Protein AF-A0A653V156-F1 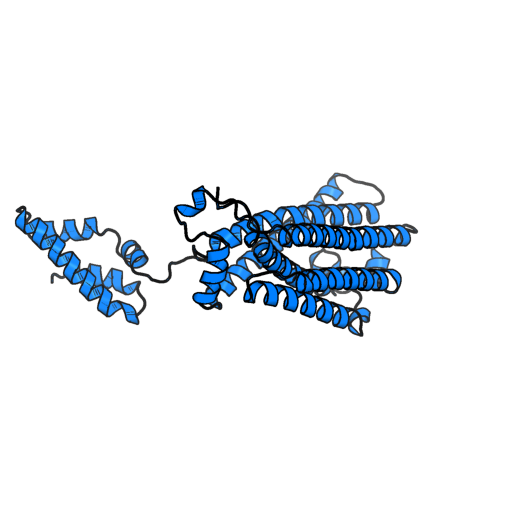(afdb_monomer)

pLDDT: mean 74.57, std 14.22, range [33.44, 96.31]

Sequence (330 aa):
MTALTRRYIDQVVAHLPEGQRGDISRELAALISDMQEERLATGAGEAAAERDALEELGDPARLAARYRSAPNYLIGPELYPVYVRSLQWLVPVVLVVSLIVNIVVYSTTEPEGHVGAMIGQIVGPLISAMFWLLGSVTLFFWVFERVAQPRDRAAVARDGVRNWSVDDLEIEVVHAREARSEAIGGLVMLVLLALVPLIPTSFFYVGHLNDGGPFVNQDLWTFWLPAYYVLLAVEAMLGIWTIVQGRTTRPRLAARAALDVVAGVFFTVLVLTQQVIDPAIDSGIIQTSRATDWVDVLYLVVIWGVVLWDLYVCVKIWRTLGVPERLVTA

Mean predicted aligned error: 16.92 Å

Secondary structure (DSSP, 8-state):
--HHHHHHHHHHHHTS-HHHHHHHHHHHHHHHHHHHHHHHHTT--HHHHHHHHHHHH--HHHHHHHH-SS-S-SS-TTTHHHHHHHHHHHHHHHHHHHHHHHHHHHHHH-SS--HHHHHHHHHHHHHHHHHHHHHHHHHHHHHHHHHS-HHHHHHHHHHHS----GGGGT----HHHHHHHHHHHHHHHHHHHHHGGG-BGGGGT-GGGTTT-BSB-GGGGGTHHHHHHHHHHHHHHHHHHHHHH----HHHHHHHHHHHHHHHHHHHHHHHHS--B-HHHHHHH-TTSS-HHHHHHHHHHHHHHHHHHHHHHHHHHHHHTT-----S--

Radius of gyration: 29.17 Å; Cα contacts (8 Å, |Δi|>4): 223; chains: 1; bounding box: 59×59×90 Å

Solvent-accessible surface area (backbone atoms only — not comparable to full-atom values): 18651 Å² total; per-residue (Å²): 138,57,74,65,63,50,52,48,47,52,52,22,38,70,71,44,62,77,90,51,31,68,59,52,49,53,51,51,53,50,53,53,48,53,48,25,52,59,33,44,76,74,68,45,53,73,75,53,19,52,48,54,43,50,58,73,62,44,58,40,70,63,46,29,52,72,72,41,93,71,62,100,54,75,53,47,85,56,47,41,59,44,51,54,52,50,48,68,57,47,52,60,52,52,52,52,51,48,49,52,51,38,51,53,51,48,69,63,62,45,93,73,84,47,70,73,58,52,50,56,63,37,49,54,57,46,51,52,52,51,50,50,51,54,50,51,54,51,50,49,49,33,50,45,68,68,69,50,52,72,68,55,48,50,50,57,12,49,76,49,46,75,87,84,54,82,71,65,79,78,54,91,79,66,72,67,60,54,60,44,56,49,28,52,52,45,45,54,49,49,54,55,56,69,45,56,65,67,43,41,26,53,81,72,78,48,13,86,48,52,84,38,40,40,50,39,27,74,77,38,63,80,50,58,48,56,50,48,54,52,49,49,50,53,52,40,49,54,30,50,51,40,53,76,66,65,58,88,47,72,72,55,48,52,50,50,48,52,46,42,51,51,49,37,51,52,53,48,51,46,61,78,72,42,71,59,56,24,67,48,49,51,64,72,53,50,78,83,58,97,55,68,71,59,53,54,51,49,49,50,52,51,45,50,49,52,37,53,48,53,43,49,52,44,51,56,56,54,59,61,77,65,67,72,97,78,86,89,82,129

Structure (mmCIF, N/CA/C/O backbone):
data_AF-A0A653V156-F1
#
_entry.id   AF-A0A653V156-F1
#
loop_
_atom_site.group_PDB
_atom_site.id
_atom_site.type_symbol
_atom_site.label_atom_id
_atom_site.label_alt_id
_atom_site.label_comp_id
_atom_site.label_asym_id
_atom_site.label_entity_id
_atom_site.label_seq_id
_atom_site.pdbx_PDB_ins_code
_atom_site.Cartn_x
_atom_site.Cartn_y
_atom_site.Cartn_z
_atom_site.occupancy
_atom_site.B_iso_or_equiv
_atom_site.auth_seq_id
_atom_site.auth_comp_id
_atom_site.auth_asym_id
_atom_site.auth_atom_id
_atom_site.pdbx_PDB_model_num
ATOM 1 N N . MET A 1 1 ? -21.511 13.803 48.274 1.00 65.81 1 MET A N 1
ATOM 2 C CA . MET A 1 1 ? -20.355 13.924 47.357 1.00 65.81 1 MET A CA 1
ATOM 3 C C . MET A 1 1 ? -19.357 14.922 47.924 1.00 65.81 1 MET A C 1
ATOM 5 O O . MET A 1 1 ? -19.698 16.082 48.126 1.00 65.81 1 MET A O 1
ATOM 9 N N . THR A 1 2 ? -18.156 14.450 48.221 1.00 82.19 2 THR A N 1
ATOM 10 C CA . THR A 1 2 ? -17.016 15.197 48.777 1.00 82.19 2 THR A CA 1
ATOM 11 C C . THR A 1 2 ? -16.257 15.979 47.692 1.00 82.19 2 THR A C 1
ATOM 13 O O . THR A 1 2 ? -16.425 15.759 46.488 1.00 82.19 2 THR A O 1
ATOM 16 N N . ALA A 1 3 ? -15.396 16.917 48.105 1.00 82.38 3 ALA A N 1
ATOM 17 C CA . ALA A 1 3 ? -14.616 17.745 47.179 1.00 82.38 3 ALA A CA 1
ATOM 18 C C . ALA A 1 3 ? -13.534 16.958 46.410 1.00 82.38 3 ALA A C 1
ATOM 20 O O . ALA A 1 3 ? -13.210 17.318 45.277 1.00 82.38 3 ALA A O 1
ATOM 21 N N . LEU A 1 4 ? -12.976 15.903 47.013 1.00 83.62 4 LEU A N 1
ATOM 22 C CA . LEU A 1 4 ? -11.892 15.102 46.440 1.00 83.62 4 LEU A CA 1
ATOM 23 C C . LEU A 1 4 ? -12.429 14.159 45.348 1.00 83.62 4 LEU A C 1
ATOM 25 O O . LEU A 1 4 ? -11.951 14.220 44.217 1.00 83.62 4 LEU A O 1
ATOM 29 N N . THR A 1 5 ? -13.510 13.426 45.633 1.00 86.88 5 THR A N 1
ATOM 30 C CA . THR A 1 5 ? -14.281 12.659 44.636 1.00 86.88 5 THR A CA 1
ATOM 31 C C . THR A 1 5 ? -14.713 13.527 43.450 1.00 86.88 5 THR A C 1
ATOM 33 O O . THR A 1 5 ? -14.518 13.145 42.298 1.00 86.88 5 THR A O 1
ATOM 36 N N . ARG A 1 6 ? -15.234 14.739 43.699 1.00 88.69 6 ARG A N 1
ATOM 37 C CA . ARG A 1 6 ? -15.624 15.659 42.616 1.00 88.69 6 ARG A CA 1
ATOM 38 C C . ARG A 1 6 ? -14.443 16.023 41.714 1.00 88.69 6 ARG A C 1
ATOM 40 O O . ARG A 1 6 ? -14.563 15.930 40.499 1.00 88.69 6 ARG A O 1
ATOM 47 N N . ARG A 1 7 ? -13.296 16.387 42.298 1.00 86.38 7 ARG A N 1
ATOM 48 C CA . ARG A 1 7 ? -12.076 16.701 41.533 1.00 86.38 7 ARG A CA 1
ATOM 49 C C . ARG A 1 7 ? -11.563 15.506 40.737 1.00 86.38 7 ARG A C 1
ATOM 51 O O . ARG A 1 7 ? -11.102 15.698 39.617 1.00 86.38 7 ARG A O 1
ATOM 58 N N . TYR A 1 8 ? -11.636 14.303 41.302 1.00 87.69 8 TYR A N 1
ATOM 59 C CA . TYR A 1 8 ? -11.244 13.081 40.606 1.00 87.69 8 TYR A CA 1
ATOM 60 C C . TYR A 1 8 ? -12.120 12.849 39.370 1.00 87.69 8 TYR A C 1
ATOM 62 O O . TYR A 1 8 ? -11.599 12.701 38.266 1.00 87.69 8 TYR A O 1
ATOM 70 N N . ILE A 1 9 ? -13.447 12.918 39.529 1.00 89.94 9 ILE A N 1
ATOM 71 C CA . ILE A 1 9 ? -14.399 12.777 38.419 1.00 89.94 9 ILE A CA 1
ATOM 72 C C . ILE A 1 9 ? -14.163 13.865 37.365 1.00 89.94 9 ILE A C 1
ATOM 74 O O . ILE A 1 9 ? -14.068 13.547 36.182 1.00 89.94 9 ILE A O 1
ATOM 78 N N . ASP A 1 10 ? -13.990 15.125 37.774 1.00 88.12 10 ASP A N 1
ATOM 79 C CA . ASP A 1 10 ? -13.709 16.232 36.852 1.00 88.12 10 ASP A CA 1
ATOM 80 C C . ASP A 1 10 ? -12.421 15.981 36.043 1.00 88.12 10 ASP A C 1
ATOM 82 O O . ASP A 1 10 ? -12.388 16.231 34.836 1.00 88.12 10 ASP A O 1
ATOM 86 N N . GLN A 1 11 ? -11.373 15.428 36.668 1.00 88.75 11 GLN A N 1
ATOM 87 C CA . GLN A 1 11 ? -10.138 15.056 35.971 1.00 88.75 11 GLN A CA 1
ATOM 88 C C . GLN A 1 11 ? -10.336 13.902 34.986 1.00 88.75 11 GLN A C 1
ATOM 90 O O . GLN A 1 11 ? -9.807 13.970 33.877 1.00 88.75 11 GLN A O 1
ATOM 95 N N . VAL A 1 12 ? -11.099 12.863 35.333 1.00 83.94 12 VAL A N 1
ATOM 96 C CA . VAL A 1 12 ? -11.403 11.760 34.401 1.00 83.94 12 VAL A CA 1
ATOM 97 C C . VAL A 1 12 ? -12.186 12.294 33.198 1.00 83.94 12 VAL A C 1
ATOM 99 O O . VAL A 1 12 ? -11.835 12.051 32.043 1.00 83.94 12 VAL A O 1
ATOM 102 N N . VAL A 1 13 ? -13.215 13.094 33.466 1.00 89.69 13 VAL A N 1
ATOM 103 C CA . VAL A 1 13 ? -14.167 13.594 32.472 1.00 89.69 13 VAL A CA 1
ATOM 104 C C . VAL A 1 13 ? -13.554 14.655 31.550 1.00 89.69 13 VAL A C 1
ATOM 106 O O . VAL A 1 13 ? -13.915 14.724 30.372 1.00 89.69 13 VAL A O 1
ATOM 109 N N . ALA A 1 14 ? -12.559 15.414 32.021 1.00 84.88 14 ALA A N 1
ATOM 110 C CA . ALA A 1 14 ? -11.783 16.341 31.194 1.00 84.88 14 ALA A CA 1
ATOM 111 C C . ALA A 1 14 ? -11.085 15.653 30.004 1.00 84.88 14 ALA A C 1
ATOM 113 O O . ALA A 1 14 ? -10.881 16.275 28.962 1.00 84.88 14 ALA A O 1
ATOM 114 N N . HIS A 1 15 ? -10.766 14.361 30.126 1.00 76.88 15 HIS A N 1
ATOM 115 C CA . HIS A 1 15 ? -10.119 13.575 29.074 1.00 76.88 15 HIS A CA 1
ATOM 116 C C . HIS A 1 15 ? -11.114 12.893 28.113 1.00 76.88 15 HIS A C 1
ATOM 118 O O . HIS A 1 15 ? -10.686 12.215 27.172 1.00 76.88 15 HIS A O 1
ATOM 124 N N . LEU A 1 16 ? -12.425 13.059 28.326 1.00 80.69 16 LEU A N 1
ATOM 125 C CA . LEU A 1 16 ? -13.486 12.420 27.544 1.00 80.69 16 LEU A CA 1
ATOM 126 C C . LEU A 1 16 ? -14.141 13.389 26.536 1.00 80.69 16 LEU A C 1
ATOM 128 O O . LEU A 1 16 ? -14.184 14.602 26.789 1.00 80.69 16 LEU A O 1
ATOM 132 N N . PRO A 1 17 ? -14.687 12.880 25.410 1.00 76.75 17 PRO A N 1
ATOM 133 C CA . PRO A 1 17 ? -15.508 13.665 24.485 1.00 76.75 17 PRO A CA 1
ATOM 134 C C . PRO A 1 17 ? -16.764 14.216 25.171 1.00 76.75 17 PRO A C 1
ATOM 136 O O . PRO A 1 17 ? -17.389 13.504 25.956 1.00 76.75 17 PRO A O 1
ATOM 139 N N . GLU A 1 18 ? -17.172 15.447 24.840 1.00 80.88 18 GLU A N 1
ATOM 140 C CA . GLU A 1 18 ? -18.271 16.167 25.518 1.00 80.88 18 GLU A CA 1
ATOM 141 C C . GLU A 1 18 ? -19.568 15.359 25.640 1.00 80.88 18 GLU A C 1
ATOM 143 O O . GLU A 1 18 ? -20.180 15.354 26.706 1.00 80.88 18 GLU A O 1
ATOM 148 N N . GLY A 1 19 ? -19.934 14.611 24.596 1.00 78.31 19 GLY A N 1
ATOM 149 C CA . GLY A 1 19 ? -21.166 13.820 24.568 1.00 78.31 19 GLY A CA 1
ATOM 150 C C . GLY A 1 19 ? -21.233 12.677 25.588 1.00 78.31 19 GLY A C 1
ATOM 151 O O . GLY A 1 19 ? -22.329 12.267 25.939 1.00 78.31 19 GLY A O 1
ATOM 152 N N . GLN A 1 20 ? -20.097 12.177 26.091 1.00 80.31 20 GLN A N 1
ATOM 153 C CA . GLN A 1 20 ? -20.055 11.045 27.037 1.00 80.31 20 GLN A CA 1
ATOM 154 C C . GLN A 1 20 ? -19.775 11.483 28.483 1.00 80.31 20 GLN A C 1
ATOM 156 O O . GLN A 1 20 ? -19.916 10.696 29.418 1.00 80.31 20 GLN A O 1
ATOM 161 N N . ARG A 1 21 ? -19.397 12.753 28.687 1.00 87.25 21 ARG A N 1
ATOM 162 C CA . ARG A 1 21 ? -19.012 13.305 29.997 1.00 87.25 21 ARG A CA 1
ATOM 163 C C . ARG A 1 21 ? -20.114 13.157 31.045 1.00 87.25 21 ARG A C 1
ATOM 165 O O . ARG A 1 21 ? -19.846 12.773 32.180 1.00 87.25 21 ARG A O 1
ATOM 172 N N . GLY A 1 22 ? -21.350 13.467 30.654 1.00 89.06 22 GLY A N 1
ATOM 173 C CA . GLY A 1 22 ? -22.509 13.448 31.545 1.00 89.06 22 GLY A CA 1
ATOM 174 C C . GLY A 1 22 ? -22.840 12.054 32.070 1.00 89.06 22 GLY A C 1
ATOM 175 O O . GLY A 1 22 ? -23.080 11.903 33.264 1.00 89.06 22 GLY A O 1
ATOM 176 N N . ASP A 1 23 ? -22.820 11.044 31.209 1.00 89.25 23 ASP A N 1
ATOM 177 C CA . ASP A 1 23 ? -23.184 9.677 31.590 1.00 89.25 23 ASP A CA 1
ATOM 178 C C . ASP A 1 23 ? -22.081 9.033 32.434 1.00 89.25 23 ASP A C 1
ATOM 180 O O . ASP A 1 23 ? -22.352 8.562 33.538 1.00 89.25 23 ASP A O 1
ATOM 184 N N . ILE A 1 24 ? -20.825 9.151 31.992 1.00 89.62 24 ILE A N 1
ATOM 185 C CA . ILE A 1 24 ? -19.669 8.578 32.693 1.00 89.62 24 ILE A CA 1
ATOM 186 C C . ILE A 1 24 ? -19.440 9.256 34.051 1.00 89.62 24 ILE A C 1
ATOM 188 O O . ILE A 1 24 ? -19.068 8.592 35.013 1.00 89.62 24 ILE A O 1
ATOM 192 N N . SER A 1 25 ? -19.705 10.563 34.181 1.00 92.12 25 SER A N 1
ATOM 193 C CA . SER A 1 25 ? -19.628 11.233 35.491 1.00 92.12 25 SER A CA 1
ATOM 194 C C . SER A 1 25 ? -20.616 10.663 36.513 1.00 92.12 25 SER A C 1
ATOM 196 O O . SER A 1 25 ? -20.254 10.517 37.680 1.00 92.12 25 SER A O 1
ATOM 198 N N . ARG A 1 26 ? -21.844 10.318 36.095 1.00 93.12 26 ARG A N 1
ATOM 1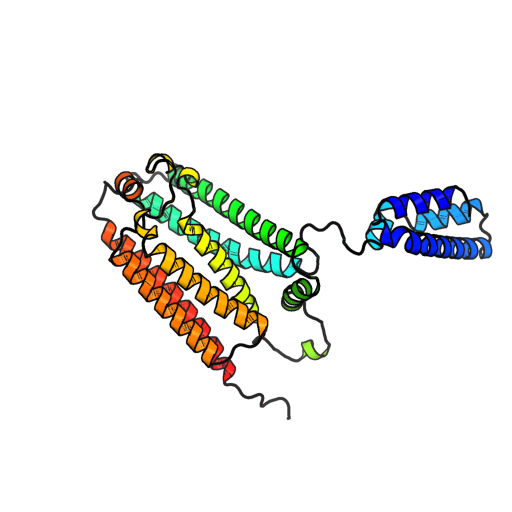99 C CA . ARG A 1 26 ? -22.852 9.720 36.985 1.00 93.12 26 ARG A CA 1
ATOM 200 C C . ARG A 1 26 ? -22.501 8.281 37.336 1.00 93.12 26 ARG A C 1
ATOM 202 O O . ARG A 1 26 ? -22.638 7.904 38.494 1.00 93.12 26 ARG A O 1
ATOM 209 N N . GLU A 1 27 ? -22.020 7.515 36.361 1.00 93.56 27 GLU A N 1
ATOM 210 C CA . GLU A 1 27 ? -21.549 6.144 36.569 1.00 93.56 27 GLU A CA 1
ATOM 211 C C . GLU A 1 27 ? -20.378 6.096 37.560 1.00 93.56 27 GLU A C 1
ATOM 213 O O . GLU A 1 27 ? -20.441 5.368 38.547 1.00 93.56 27 GLU A O 1
ATOM 218 N N . LEU A 1 28 ? -19.359 6.946 37.373 1.00 94.00 28 LEU A N 1
ATOM 219 C CA . LEU A 1 28 ? -18.227 7.054 38.300 1.00 94.00 28 LEU A CA 1
ATOM 220 C C . LEU A 1 28 ? -18.658 7.503 39.695 1.00 94.00 28 LEU A C 1
ATOM 222 O O . LEU A 1 28 ? -18.127 7.001 40.680 1.00 94.00 28 LEU A O 1
ATOM 226 N N . ALA A 1 29 ? -19.608 8.436 39.799 1.00 93.44 29 ALA A N 1
ATOM 227 C CA . ALA A 1 29 ? -20.117 8.874 41.094 1.00 93.44 29 ALA A CA 1
ATOM 228 C C . ALA A 1 29 ? -20.823 7.737 41.850 1.00 93.44 29 ALA A C 1
ATOM 230 O O . ALA A 1 29 ? -20.614 7.608 43.054 1.00 93.44 29 ALA A O 1
ATOM 231 N N . ALA A 1 30 ? -21.618 6.916 41.155 1.00 94.31 30 ALA A N 1
ATOM 232 C CA . ALA A 1 30 ? -22.274 5.750 41.744 1.00 94.31 30 ALA A CA 1
ATOM 233 C C . ALA A 1 30 ? -21.247 4.692 42.166 1.00 94.31 30 ALA A C 1
ATOM 235 O O . ALA A 1 30 ? -21.221 4.299 43.326 1.00 94.31 30 ALA A O 1
ATOM 236 N N . LEU A 1 31 ? -20.322 4.335 41.271 1.00 94.31 31 LEU A N 1
ATOM 237 C CA . LEU A 1 31 ? -19.278 3.349 41.545 1.00 94.31 31 LEU A CA 1
ATOM 238 C C . LEU A 1 31 ? -18.402 3.745 42.746 1.00 94.31 31 LEU A C 1
ATOM 240 O O . LEU A 1 31 ? -18.132 2.925 43.616 1.00 94.31 31 LEU A O 1
ATOM 244 N N . ILE A 1 32 ? -17.982 5.012 42.826 1.00 93.69 32 ILE A N 1
ATOM 245 C CA . ILE A 1 32 ? -17.193 5.509 43.963 1.00 93.69 32 ILE A CA 1
ATOM 246 C C . ILE A 1 32 ? -18.019 5.481 45.258 1.00 93.69 32 ILE A C 1
ATOM 248 O O . ILE A 1 32 ? -17.462 5.187 46.314 1.00 93.69 32 ILE A O 1
ATOM 252 N N . SER A 1 33 ? -19.325 5.767 45.193 1.00 93.06 33 SER A N 1
ATOM 253 C CA . SER A 1 33 ? -20.221 5.675 46.354 1.00 93.06 33 SER A CA 1
ATOM 254 C C . SER A 1 33 ? -20.304 4.241 46.874 1.00 93.06 33 SER A C 1
ATOM 256 O O . SER A 1 33 ? -20.089 4.017 48.062 1.00 93.06 33 SER A O 1
ATOM 258 N N . ASP A 1 34 ? -20.514 3.273 45.981 1.00 94.62 34 ASP A N 1
ATOM 259 C CA . ASP A 1 34 ? -20.611 1.853 46.335 1.00 94.62 34 ASP A CA 1
ATOM 260 C C . ASP A 1 34 ? -19.298 1.351 46.966 1.00 94.62 34 ASP A C 1
ATOM 262 O O . AS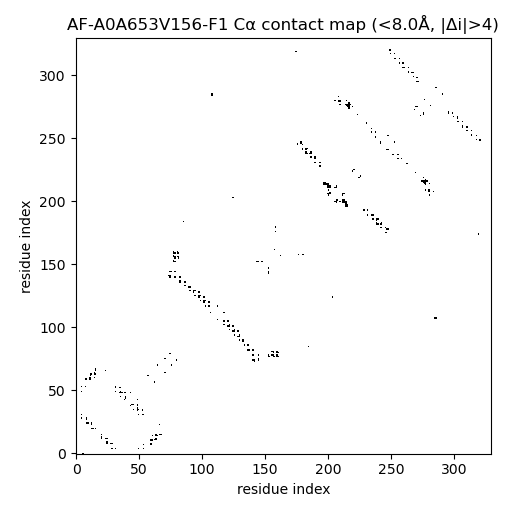P A 1 34 ? -19.298 0.718 48.023 1.00 94.62 34 ASP A O 1
ATOM 266 N N . MET A 1 35 ? -18.155 1.723 46.377 1.00 93.19 35 MET A N 1
ATOM 267 C CA . MET A 1 35 ? -16.821 1.402 46.900 1.00 93.19 35 MET A CA 1
ATOM 268 C C . MET A 1 35 ? -16.550 2.011 48.285 1.00 93.19 35 MET A C 1
ATOM 270 O O . MET A 1 35 ? -15.808 1.429 49.085 1.00 93.19 35 MET A O 1
ATOM 274 N N . GLN A 1 36 ? -17.096 3.197 48.568 1.00 91.94 36 GLN A N 1
ATOM 275 C CA . GLN A 1 36 ? -16.989 3.839 49.880 1.00 91.94 36 GLN A CA 1
ATOM 276 C C . GLN A 1 36 ? -17.884 3.142 50.908 1.00 91.94 36 GLN A C 1
ATOM 278 O O . GLN A 1 36 ? -17.420 2.863 52.013 1.00 91.94 36 GLN A O 1
ATOM 283 N N . GLU A 1 37 ? -19.131 2.823 50.554 1.00 91.62 37 GLU A N 1
ATOM 284 C CA . GLU A 1 37 ? -20.079 2.133 51.437 1.00 91.62 37 GLU A CA 1
ATOM 285 C C . GLU A 1 37 ? -19.565 0.756 51.876 1.00 91.62 37 GLU A C 1
ATOM 287 O O . GLU A 1 37 ? -19.636 0.421 53.060 1.00 91.62 37 GLU A O 1
ATOM 292 N N . GLU A 1 38 ? -18.955 -0.006 50.966 1.00 91.69 38 GLU A N 1
ATOM 293 C CA . GLU A 1 38 ? -18.342 -1.305 51.276 1.00 91.69 38 GLU A CA 1
ATOM 294 C C . GLU A 1 38 ? -17.219 -1.190 52.328 1.00 91.69 38 GLU A C 1
ATOM 296 O O . GLU A 1 38 ? -17.111 -1.995 53.262 1.00 91.69 38 GLU A O 1
ATOM 301 N N . ARG A 1 39 ? -16.398 -0.141 52.226 1.00 88.25 39 ARG A N 1
ATOM 302 C CA . ARG A 1 39 ? -15.296 0.128 53.164 1.00 88.25 39 ARG A CA 1
ATOM 303 C C . ARG A 1 39 ? -15.785 0.653 54.510 1.00 88.25 39 ARG A C 1
ATOM 305 O O . ARG A 1 39 ? -15.243 0.304 55.558 1.00 88.25 39 ARG A O 1
ATOM 312 N N . LEU A 1 40 ? -16.834 1.469 54.499 1.00 90.06 40 LEU A N 1
ATOM 313 C CA . LEU A 1 40 ? -17.498 1.920 55.721 1.00 90.06 40 LEU A CA 1
ATOM 314 C C . LEU A 1 40 ? -18.113 0.734 56.477 1.00 90.06 40 LEU A C 1
ATOM 316 O O . LEU A 1 40 ? -17.975 0.649 57.697 1.00 90.06 40 LEU A O 1
ATOM 320 N N . ALA A 1 41 ? -18.714 -0.225 55.765 1.00 87.44 41 ALA A N 1
ATOM 321 C CA . ALA A 1 41 ? -19.278 -1.439 56.357 1.00 87.44 41 ALA A CA 1
ATOM 322 C C . ALA A 1 41 ? -18.219 -2.346 57.014 1.00 87.44 41 ALA A C 1
ATOM 324 O O . ALA A 1 41 ? -18.522 -3.067 57.964 1.00 87.44 41 ALA A O 1
ATOM 325 N N . THR A 1 42 ? -16.968 -2.279 56.552 1.00 83.62 42 THR A N 1
ATOM 326 C CA . THR A 1 42 ? -15.815 -2.988 57.135 1.00 83.62 42 THR A CA 1
ATOM 327 C C . THR A 1 42 ? -15.093 -2.192 58.231 1.00 83.62 42 THR A C 1
ATOM 329 O O . THR A 1 42 ? -14.114 -2.674 58.801 1.00 83.62 42 THR A O 1
ATOM 332 N N . GLY A 1 43 ? -15.613 -1.014 58.600 1.00 85.31 43 GLY A N 1
ATOM 333 C CA . GLY A 1 43 ? -15.148 -0.220 59.740 1.00 85.31 43 GLY A CA 1
ATOM 334 C C . GLY A 1 43 ? -14.074 0.821 59.414 1.00 85.31 43 GLY A C 1
ATOM 335 O O . GLY A 1 43 ? -13.466 1.365 60.339 1.00 85.31 43 GLY A O 1
ATOM 336 N N . ALA A 1 44 ? -13.824 1.121 58.136 1.00 83.75 44 ALA A N 1
ATOM 337 C CA .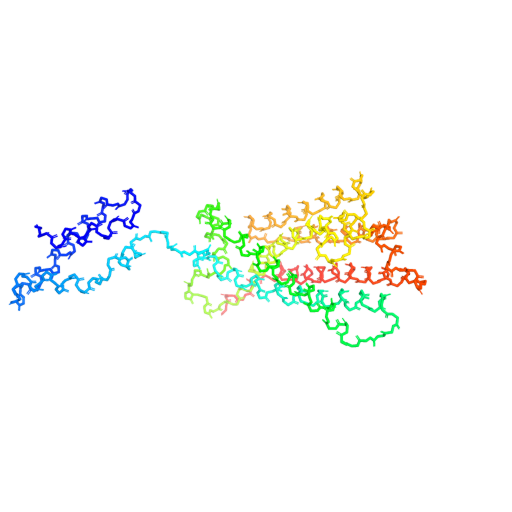 ALA A 1 44 ? -12.955 2.232 57.756 1.00 83.75 44 ALA A CA 1
ATOM 338 C C . ALA A 1 44 ? -13.596 3.588 58.116 1.00 83.75 44 ALA A C 1
ATOM 340 O O . ALA A 1 44 ? -14.814 3.745 58.095 1.00 83.75 44 ALA A O 1
ATOM 341 N N . GLY A 1 45 ? -12.778 4.600 58.421 1.00 86.56 45 GLY A N 1
ATOM 342 C CA . GLY A 1 45 ? -13.266 5.978 58.552 1.00 86.56 45 GLY A CA 1
ATOM 343 C C . GLY A 1 45 ? -13.580 6.600 57.186 1.00 86.56 45 GLY A C 1
ATOM 344 O O . GLY A 1 45 ? -12.913 6.275 56.205 1.00 86.56 45 GLY A O 1
ATOM 345 N N . GLU A 1 46 ? -14.524 7.545 57.120 1.00 83.06 46 GLU A N 1
ATOM 346 C CA . GLU A 1 46 ? -14.979 8.179 55.861 1.00 83.06 46 GLU A CA 1
ATOM 347 C C . GLU A 1 46 ? -13.832 8.685 54.969 1.00 83.06 46 GLU A C 1
ATOM 349 O O . GLU A 1 46 ? -13.795 8.408 53.772 1.00 83.06 46 GLU A O 1
ATOM 354 N N . ALA A 1 47 ? -12.843 9.372 55.549 1.00 83.19 47 ALA A N 1
ATOM 355 C CA . ALA A 1 47 ? -11.712 9.920 54.795 1.00 83.19 47 ALA A CA 1
ATOM 356 C C . ALA A 1 47 ? -10.710 8.857 54.304 1.00 83.19 47 ALA A C 1
ATOM 358 O O . ALA A 1 47 ? -9.962 9.120 53.361 1.00 83.19 47 ALA A O 1
ATOM 359 N N . ALA A 1 48 ? -10.649 7.694 54.959 1.00 85.12 48 ALA A N 1
ATOM 360 C CA . ALA A 1 48 ? -9.829 6.566 54.517 1.00 85.12 48 ALA A CA 1
ATOM 361 C C . ALA A 1 48 ? -10.557 5.792 53.412 1.00 85.12 48 ALA A C 1
ATOM 363 O O . ALA A 1 48 ? -9.977 5.552 52.360 1.00 85.12 48 ALA A O 1
ATOM 364 N N . ALA A 1 49 ? -11.858 5.537 53.595 1.00 87.56 49 ALA A N 1
ATOM 365 C CA . ALA A 1 49 ? -12.705 4.889 52.601 1.00 87.56 49 ALA A CA 1
ATOM 366 C C . ALA A 1 49 ? -12.700 5.631 51.253 1.00 87.56 49 ALA A C 1
ATOM 368 O O . ALA A 1 49 ? -12.567 5.004 50.204 1.00 87.56 49 ALA A O 1
ATOM 369 N N . GLU A 1 50 ? -12.784 6.968 51.276 1.00 87.62 50 GLU A N 1
ATOM 370 C CA . GLU A 1 50 ? -12.688 7.784 50.063 1.00 87.62 50 GLU A CA 1
ATOM 371 C C . GLU A 1 50 ? -11.319 7.660 49.380 1.00 87.62 50 GLU A C 1
ATOM 373 O O . GLU A 1 50 ? -11.259 7.496 48.162 1.00 87.62 50 GLU A O 1
ATOM 378 N N . ARG A 1 51 ? -10.216 7.744 50.134 1.00 87.62 51 ARG A N 1
ATOM 379 C CA . ARG A 1 51 ? -8.869 7.662 49.550 1.00 87.62 51 ARG A CA 1
ATOM 380 C C . ARG A 1 51 ? -8.595 6.292 48.953 1.00 87.62 51 ARG A C 1
ATOM 382 O O . ARG A 1 51 ? -8.170 6.229 47.806 1.00 87.62 51 ARG A O 1
ATOM 389 N N . ASP A 1 52 ? -8.903 5.232 49.688 1.00 87.06 52 ASP A N 1
ATOM 390 C CA . ASP A 1 52 ? -8.666 3.860 49.247 1.00 87.06 52 ASP A CA 1
ATOM 391 C C . ASP A 1 52 ? -9.476 3.530 47.985 1.00 87.06 52 ASP A C 1
ATOM 393 O O . ASP A 1 52 ? -8.975 2.851 47.092 1.00 87.06 52 ASP A O 1
ATOM 397 N N . ALA A 1 53 ? -10.712 4.038 47.875 1.00 88.81 53 ALA A N 1
ATOM 398 C CA . ALA A 1 53 ? -11.531 3.869 46.674 1.00 88.81 53 ALA A CA 1
ATOM 399 C C . ALA A 1 53 ? -10.916 4.570 45.448 1.00 88.81 53 ALA A C 1
ATOM 401 O O . ALA A 1 53 ? -10.867 4.000 44.358 1.00 88.81 53 ALA A O 1
ATOM 402 N N . LEU A 1 54 ? -10.412 5.797 45.614 1.00 88.75 54 LEU A N 1
ATOM 403 C CA . LEU A 1 54 ? -9.772 6.538 44.522 1.00 88.75 54 LEU A CA 1
ATOM 404 C C . LEU A 1 54 ? -8.392 5.974 44.152 1.00 88.75 54 LEU A C 1
ATOM 406 O O . LEU A 1 54 ? -8.025 5.989 42.978 1.00 88.75 54 LEU A O 1
ATOM 410 N N . GLU A 1 55 ? -7.631 5.467 45.123 1.00 89.81 55 GLU A N 1
ATOM 411 C CA . GLU A 1 55 ? -6.344 4.807 44.879 1.00 89.81 55 GLU A CA 1
ATOM 412 C C . GLU A 1 55 ? -6.516 3.481 44.132 1.00 89.81 55 GLU A C 1
ATOM 414 O O . GLU A 1 55 ? -5.743 3.202 43.213 1.00 89.81 55 GLU A O 1
ATOM 419 N N . GLU A 1 56 ? -7.557 2.706 44.448 1.00 89.50 56 GLU A N 1
ATOM 420 C CA . GLU A 1 56 ? -7.895 1.483 43.712 1.00 89.50 56 GLU A CA 1
ATOM 421 C C . GLU A 1 56 ? -8.284 1.777 42.254 1.00 89.50 56 GLU A C 1
ATOM 423 O O . GLU A 1 56 ? -7.873 1.060 41.336 1.00 89.50 56 GLU A O 1
ATOM 428 N N . LEU A 1 57 ? -9.018 2.869 42.016 1.00 86.38 57 LEU A N 1
ATOM 429 C CA . LEU A 1 57 ? -9.337 3.340 40.664 1.00 86.38 57 LEU A CA 1
ATOM 430 C C . LEU A 1 57 ? -8.102 3.835 39.893 1.00 86.38 57 LEU A C 1
ATOM 432 O O . LEU A 1 57 ? -8.051 3.740 38.661 1.00 86.38 57 LEU A O 1
ATOM 436 N N . GLY A 1 58 ? -7.087 4.320 40.609 1.00 88.38 58 GLY A N 1
ATOM 437 C CA . GLY A 1 58 ? -5.789 4.695 40.064 1.00 88.38 58 GLY A CA 1
ATOM 438 C C . GLY A 1 58 ? -5.792 6.022 39.300 1.00 88.38 58 GLY A C 1
ATOM 439 O O . GLY A 1 58 ? -6.600 6.916 39.543 1.00 88.38 58 GLY A O 1
ATOM 440 N N . ASP A 1 59 ? -4.840 6.176 38.375 1.00 84.69 59 ASP A N 1
ATOM 441 C CA . ASP A 1 59 ? -4.623 7.416 37.617 1.00 84.69 59 ASP A CA 1
ATOM 442 C C . ASP A 1 59 ? -5.867 7.815 36.781 1.00 84.69 59 ASP A C 1
ATOM 444 O O . ASP A 1 59 ? -6.264 7.051 35.888 1.00 84.69 59 ASP A O 1
ATOM 448 N N . PRO A 1 60 ? -6.439 9.023 36.990 1.00 82.75 60 PRO A N 1
ATOM 449 C CA . PRO A 1 60 ? -7.586 9.535 36.239 1.00 82.75 60 PRO A CA 1
ATOM 450 C C . PRO A 1 60 ? -7.421 9.477 34.716 1.00 82.75 60 PRO A C 1
ATOM 452 O O . PRO A 1 60 ? -8.380 9.196 33.997 1.00 82.75 60 PRO A O 1
ATOM 455 N N . ALA A 1 61 ? -6.211 9.717 34.199 1.00 77.81 61 ALA A N 1
ATOM 456 C CA . ALA A 1 61 ? -5.936 9.692 32.764 1.00 77.81 61 ALA A CA 1
ATOM 457 C C . ALA A 1 61 ? -5.957 8.260 32.206 1.00 77.81 61 ALA A C 1
ATOM 459 O O . ALA A 1 61 ? -6.446 8.029 31.093 1.00 77.81 61 ALA A O 1
ATOM 460 N N . ARG A 1 62 ? -5.466 7.286 32.987 1.00 77.44 62 ARG A N 1
ATOM 461 C CA . ARG A 1 62 ? -5.532 5.857 32.642 1.00 77.44 62 ARG A CA 1
ATOM 462 C C . ARG A 1 62 ? -6.959 5.336 32.727 1.00 77.44 62 ARG A C 1
ATOM 464 O O . ARG A 1 62 ? -7.372 4.588 31.844 1.00 77.44 62 ARG A O 1
ATOM 471 N N . LEU A 1 63 ? -7.716 5.757 33.738 1.00 82.38 63 LEU A N 1
ATOM 472 C CA . LEU A 1 63 ? -9.122 5.398 33.876 1.00 82.38 63 LEU A CA 1
ATOM 473 C C . LEU A 1 63 ? -9.948 5.970 32.715 1.00 82.38 63 LEU A C 1
ATOM 475 O O . LEU A 1 63 ? -10.670 5.228 32.054 1.00 82.38 63 LEU A O 1
ATOM 479 N N . ALA A 1 64 ? -9.754 7.245 32.360 1.00 82.62 64 ALA A N 1
ATOM 480 C CA . ALA A 1 64 ? -10.408 7.867 31.206 1.00 82.62 64 ALA A CA 1
ATOM 481 C C . ALA A 1 64 ? -10.075 7.172 29.875 1.00 82.62 64 ALA A C 1
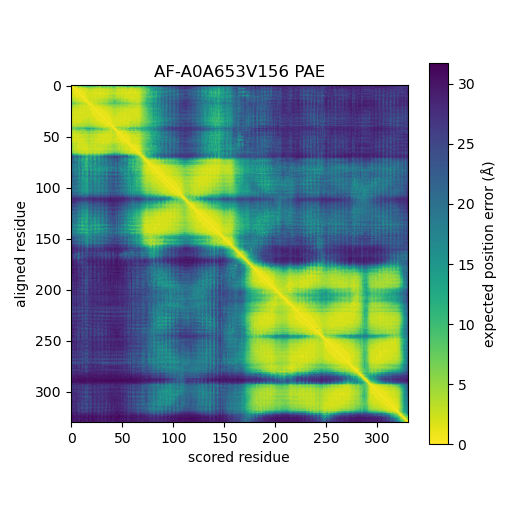ATOM 483 O O . ALA A 1 64 ? -10.903 7.122 28.967 1.00 82.62 64 ALA A O 1
ATOM 484 N N . ALA A 1 65 ? -8.866 6.616 29.734 1.00 73.88 65 ALA A N 1
ATOM 485 C CA . ALA A 1 65 ? -8.501 5.832 28.558 1.00 73.88 65 ALA A CA 1
ATOM 486 C C . ALA A 1 65 ? -9.320 4.536 28.420 1.00 73.88 65 ALA A C 1
ATOM 488 O O . ALA A 1 65 ? -9.550 4.118 27.291 1.00 73.88 65 ALA A O 1
ATOM 489 N N . ARG A 1 66 ? -9.797 3.943 29.526 1.00 76.69 66 ARG A N 1
ATOM 490 C CA . ARG A 1 66 ? -10.675 2.757 29.504 1.00 76.69 66 ARG A CA 1
ATOM 491 C C . ARG A 1 66 ? -12.103 3.089 29.075 1.00 76.69 66 ARG A C 1
ATOM 493 O O . ARG A 1 66 ? -12.743 2.269 28.432 1.00 76.69 66 ARG A O 1
ATOM 500 N N . TYR A 1 67 ? -12.574 4.292 29.401 1.00 75.75 67 TYR A N 1
ATOM 501 C CA . TYR A 1 67 ? -13.895 4.779 28.998 1.00 75.75 67 TYR A CA 1
ATOM 502 C C . TYR A 1 67 ? -13.930 5.357 27.574 1.00 75.75 67 TYR A C 1
ATOM 504 O O . TYR A 1 67 ? -15.001 5.496 26.985 1.00 75.75 67 TYR A O 1
ATOM 512 N N . ARG A 1 68 ? -12.775 5.703 26.989 1.00 68.50 68 ARG A N 1
ATOM 513 C CA . ARG A 1 68 ? -12.715 6.180 25.602 1.00 68.50 68 ARG A CA 1
ATOM 514 C C . ARG A 1 68 ? -13.048 5.051 24.631 1.00 68.50 68 ARG A C 1
ATOM 516 O O . ARG A 1 68 ? -12.321 4.073 24.521 1.00 68.50 68 ARG A O 1
ATOM 523 N N . SER A 1 69 ? -14.088 5.272 23.833 1.00 57.38 69 SER A N 1
ATOM 524 C CA . SER A 1 69 ? -14.478 4.396 22.718 1.00 57.38 69 SER A CA 1
ATOM 525 C C . SER A 1 69 ? -13.439 4.383 21.584 1.00 57.38 69 SER A C 1
ATOM 527 O O . SER A 1 69 ? -13.400 3.447 20.794 1.00 57.38 69 SER A O 1
ATOM 529 N N . ALA A 1 70 ? -12.601 5.423 21.499 1.00 55.78 70 ALA A N 1
ATOM 530 C CA . ALA A 1 70 ? -11.529 5.564 20.519 1.00 55.78 70 ALA A CA 1
ATOM 531 C C . ALA A 1 70 ? -10.179 5.714 21.248 1.00 55.78 70 ALA A C 1
ATOM 533 O O . ALA A 1 70 ? -9.848 6.805 21.721 1.00 55.78 70 ALA A O 1
ATOM 534 N N . PRO A 1 71 ? -9.415 4.628 21.410 1.00 60.00 71 PRO A N 1
ATOM 535 C CA . PRO A 1 71 ? -8.086 4.689 22.009 1.00 60.00 71 PRO A CA 1
ATOM 536 C C . PRO A 1 71 ? -7.077 5.471 21.140 1.00 60.00 71 PRO A C 1
ATOM 538 O O . PRO A 1 71 ? -7.255 5.617 19.932 1.00 60.00 71 PRO A O 1
ATOM 541 N N . ASN A 1 72 ? -5.996 5.970 21.758 1.00 64.38 72 ASN A N 1
ATOM 542 C CA . ASN A 1 72 ? -4.918 6.749 21.118 1.00 64.38 72 ASN A CA 1
ATOM 543 C C . ASN A 1 72 ? -3.997 5.882 20.232 1.00 64.38 72 ASN A C 1
ATOM 545 O O . ASN A 1 72 ? -2.782 5.848 20.431 1.00 64.38 72 ASN A O 1
ATOM 549 N N . TYR A 1 73 ? -4.552 5.155 19.267 1.00 72.88 73 TYR A N 1
ATOM 550 C CA . TYR A 1 73 ? -3.760 4.364 18.330 1.00 72.88 73 TYR A CA 1
ATOM 551 C C . TYR A 1 73 ? -3.621 5.081 16.987 1.00 72.88 73 TYR A C 1
ATOM 553 O O . TYR A 1 73 ? -4.561 5.704 16.495 1.00 72.88 73 TYR A O 1
ATOM 561 N N . LEU A 1 74 ? -2.431 4.985 16.384 1.00 77.62 74 LEU A N 1
ATOM 562 C CA . LEU A 1 74 ? -2.212 5.426 15.004 1.00 77.62 74 LEU A CA 1
ATOM 563 C C . LEU A 1 74 ? -2.961 4.509 14.022 1.00 77.62 74 LEU A C 1
ATOM 565 O O . LEU A 1 74 ? -3.529 4.981 13.044 1.00 77.62 74 LEU A O 1
ATOM 569 N N . ILE A 1 75 ? -2.968 3.208 14.317 1.00 81.00 75 ILE A N 1
ATOM 570 C CA . ILE A 1 75 ? -3.692 2.157 13.601 1.00 81.00 75 ILE A CA 1
ATOM 571 C C . ILE A 1 75 ? -4.406 1.338 14.675 1.00 81.00 75 ILE A C 1
ATOM 573 O O . ILE A 1 75 ? -3.753 0.884 15.619 1.00 81.00 75 ILE A O 1
ATOM 577 N N . GLY A 1 76 ? -5.728 1.191 14.577 1.00 77.56 76 GLY A N 1
ATOM 578 C CA . GLY A 1 76 ? -6.524 0.518 15.597 1.00 77.56 76 GLY A CA 1
ATOM 579 C C . GLY A 1 76 ? -6.167 -0.969 15.743 1.00 77.56 76 GLY A C 1
ATOM 580 O O . GLY A 1 76 ? -5.639 -1.577 14.806 1.00 77.56 76 GLY A O 1
ATOM 581 N N . PRO A 1 77 ? -6.478 -1.594 16.896 1.00 72.56 77 PRO A N 1
ATOM 582 C CA . PRO A 1 77 ? -6.203 -3.013 17.151 1.00 72.56 77 PRO A CA 1
ATOM 583 C C . PRO A 1 77 ? -6.881 -3.938 16.131 1.00 72.56 77 PRO A C 1
ATOM 585 O O . PRO A 1 77 ? -6.383 -5.026 15.860 1.00 72.56 77 PRO A O 1
ATOM 588 N N . GLU A 1 78 ? -7.980 -3.480 15.533 1.00 72.06 78 GLU A N 1
ATOM 589 C CA . GLU A 1 78 ? -8.690 -4.151 14.449 1.00 72.06 78 GLU A CA 1
ATOM 590 C C . GLU A 1 78 ? -7.844 -4.264 13.166 1.00 72.06 78 GLU A C 1
ATOM 592 O O . GLU A 1 78 ? -7.738 -5.340 12.577 1.00 72.06 78 GLU A O 1
ATOM 597 N N . LEU A 1 79 ? -7.195 -3.177 12.739 1.00 73.50 79 LEU A N 1
ATOM 598 C CA . LEU A 1 79 ? -6.425 -3.134 11.489 1.00 73.50 79 LEU A CA 1
ATOM 599 C C . LEU A 1 79 ? -4.956 -3.541 11.658 1.00 73.50 79 LEU A C 1
ATOM 601 O O . LEU A 1 79 ? -4.293 -3.899 10.680 1.00 73.50 79 LEU A O 1
ATOM 605 N N . TYR A 1 80 ? -4.440 -3.519 12.887 1.00 78.12 80 TYR A N 1
ATOM 606 C CA . TYR A 1 80 ? -3.028 -3.761 13.181 1.00 78.12 80 TYR A CA 1
ATOM 607 C C . TYR A 1 80 ? -2.484 -5.107 12.648 1.00 78.12 80 TYR A C 1
ATOM 609 O O . TYR A 1 80 ? -1.411 -5.111 12.038 1.00 78.12 80 TYR A O 1
ATOM 617 N N . PRO A 1 81 ? -3.194 -6.248 12.760 1.00 72.38 81 PRO A N 1
ATOM 618 C CA . PRO A 1 81 ? -2.693 -7.527 12.245 1.00 72.38 81 PRO A CA 1
ATOM 619 C C . PRO A 1 81 ? -2.588 -7.572 10.715 1.00 72.38 81 PRO A C 1
ATOM 621 O O . PRO A 1 81 ? -1.687 -8.213 10.171 1.00 72.38 81 PRO A O 1
ATOM 624 N N . VAL A 1 82 ? -3.486 -6.873 10.013 1.00 69.81 82 VAL A N 1
ATOM 625 C CA . VAL A 1 82 ? -3.449 -6.748 8.547 1.00 69.81 82 VAL A CA 1
ATOM 626 C C . VAL A 1 8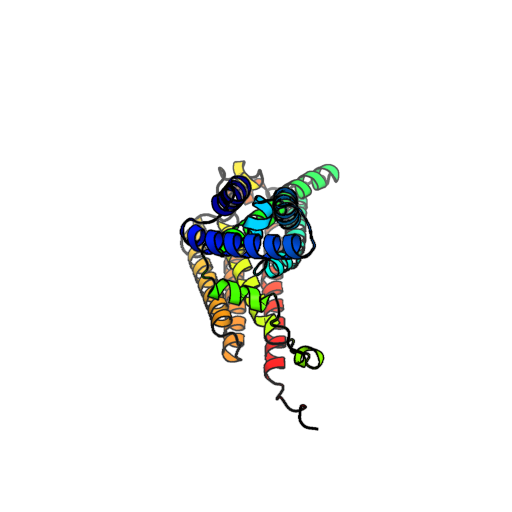2 ? -2.292 -5.848 8.121 1.00 69.81 82 VAL A C 1
ATOM 628 O O . VAL A 1 82 ? -1.560 -6.188 7.191 1.00 69.81 82 VAL A O 1
ATOM 631 N N . TYR A 1 83 ? -2.077 -4.745 8.839 1.00 78.25 83 TYR A N 1
ATOM 632 C CA . TYR A 1 83 ? -0.935 -3.855 8.637 1.00 78.25 83 TYR A CA 1
ATOM 633 C C . TYR A 1 83 ? 0.403 -4.603 8.761 1.00 78.25 83 TYR A C 1
ATOM 635 O O . TYR A 1 83 ? 1.218 -4.566 7.837 1.00 78.25 83 TYR A O 1
ATOM 643 N N . VAL A 1 84 ? 0.604 -5.362 9.847 1.00 75.44 84 VAL A N 1
ATOM 644 C CA . VAL A 1 84 ? 1.840 -6.138 10.059 1.00 75.44 84 VAL A CA 1
ATOM 645 C C . VAL A 1 84 ? 2.047 -7.168 8.949 1.00 75.44 84 VAL A C 1
ATOM 647 O O . VAL A 1 84 ? 3.146 -7.273 8.408 1.00 75.44 84 VAL A O 1
ATOM 650 N N . ARG A 1 85 ? 0.993 -7.895 8.557 1.00 67.31 85 ARG A N 1
ATOM 651 C CA . ARG A 1 85 ? 1.073 -8.876 7.464 1.00 67.31 85 ARG A CA 1
ATOM 652 C C . ARG A 1 85 ? 1.434 -8.224 6.129 1.00 67.31 85 ARG A C 1
ATOM 654 O O . ARG A 1 85 ? 2.210 -8.795 5.370 1.00 67.31 85 ARG A O 1
ATOM 661 N N . SER A 1 86 ? 0.902 -7.035 5.856 1.00 69.25 86 SER A N 1
ATOM 662 C CA . SER A 1 86 ? 1.212 -6.282 4.636 1.00 69.25 86 SER A CA 1
ATOM 663 C C . SER A 1 86 ? 2.700 -5.938 4.577 1.00 69.25 86 SER A C 1
ATOM 665 O O . SER A 1 86 ? 3.354 -6.194 3.570 1.00 69.25 86 SER A O 1
ATOM 667 N N . LEU A 1 87 ? 3.269 -5.451 5.683 1.00 77.19 87 LEU A N 1
ATOM 668 C CA . LEU A 1 87 ? 4.704 -5.177 5.769 1.00 77.19 87 LEU A CA 1
ATOM 669 C C . LEU A 1 87 ? 5.561 -6.440 5.641 1.00 77.19 87 LEU A C 1
ATOM 671 O O . LEU A 1 87 ? 6.565 -6.413 4.935 1.00 77.19 87 LEU A O 1
ATOM 675 N N . GLN A 1 88 ? 5.159 -7.549 6.267 1.00 69.88 88 GLN A N 1
ATOM 676 C CA . GLN A 1 88 ? 5.887 -8.822 6.176 1.00 69.88 88 GLN A CA 1
ATOM 677 C C . GLN A 1 88 ? 6.041 -9.320 4.734 1.00 69.88 88 GLN A C 1
ATOM 679 O O . GLN A 1 88 ? 7.065 -9.918 4.415 1.00 69.88 88 GLN A O 1
ATOM 684 N N . TRP A 1 89 ? 5.057 -9.061 3.870 1.00 57.75 89 TRP A N 1
ATOM 685 C CA . TRP A 1 89 ? 5.124 -9.422 2.453 1.00 57.75 89 TRP A CA 1
ATOM 686 C C . TRP A 1 89 ? 5.823 -8.369 1.593 1.00 57.75 89 TRP A C 1
ATOM 688 O O . TRP A 1 89 ? 6.623 -8.720 0.730 1.00 57.75 89 TRP A O 1
ATOM 698 N N . LEU A 1 90 ? 5.556 -7.082 1.822 1.00 61.78 90 LEU A N 1
ATOM 699 C CA . LEU A 1 90 ? 6.070 -6.014 0.961 1.00 61.78 90 LEU A CA 1
ATOM 700 C C . LEU A 1 90 ? 7.560 -5.732 1.178 1.00 61.78 90 LEU A C 1
ATOM 702 O O . LEU A 1 90 ? 8.277 -5.488 0.211 1.00 61.78 90 LEU A O 1
ATOM 706 N N . VAL A 1 91 ? 8.044 -5.788 2.423 1.00 77.69 91 VAL A N 1
ATOM 707 C CA . VAL A 1 91 ? 9.455 -5.522 2.748 1.00 77.69 91 VAL A CA 1
ATOM 708 C C . VAL A 1 91 ? 10.417 -6.426 1.965 1.00 77.69 91 VAL A C 1
ATOM 710 O O . VAL A 1 91 ? 11.293 -5.879 1.294 1.00 77.69 91 VAL A O 1
ATOM 713 N N . PRO A 1 92 ? 10.289 -7.771 1.978 1.00 62.19 92 PRO A N 1
ATOM 714 C CA . PRO A 1 92 ? 11.215 -8.627 1.239 1.00 62.19 92 PRO A CA 1
ATOM 715 C C . PRO A 1 92 ? 11.115 -8.430 -0.277 1.00 62.19 92 PRO A C 1
ATOM 717 O O . PRO A 1 92 ? 12.143 -8.431 -0.948 1.00 62.19 92 PRO A O 1
ATOM 720 N N . VAL A 1 93 ? 9.913 -8.209 -0.820 1.00 60.41 93 VAL A N 1
ATOM 721 C CA . VAL A 1 93 ? 9.722 -7.976 -2.261 1.00 60.41 93 VAL A CA 1
ATOM 722 C C . VAL A 1 93 ? 10.433 -6.701 -2.704 1.00 60.41 93 VAL A C 1
ATOM 724 O O . VAL A 1 93 ? 11.248 -6.743 -3.623 1.00 60.41 93 VAL A O 1
ATOM 727 N N . VAL A 1 94 ? 10.180 -5.577 -2.028 1.00 68.38 94 VAL A N 1
ATOM 728 C CA . VAL A 1 94 ? 10.806 -4.294 -2.378 1.00 68.38 94 VAL A CA 1
ATOM 729 C C . VAL A 1 94 ? 12.317 -4.353 -2.164 1.00 68.38 94 VAL A C 1
ATOM 731 O O . VAL A 1 94 ? 13.061 -3.814 -2.977 1.00 68.38 94 VAL A O 1
ATOM 734 N N . LEU A 1 95 ? 12.787 -5.049 -1.127 1.00 72.44 95 LEU A N 1
ATOM 735 C CA . LEU A 1 95 ? 14.215 -5.244 -0.894 1.00 72.44 95 LEU A CA 1
ATOM 736 C C . LEU A 1 95 ? 14.884 -6.006 -2.048 1.00 72.44 95 LEU A C 1
ATOM 738 O O . LEU A 1 95 ? 15.906 -5.551 -2.556 1.00 72.44 95 LEU A O 1
ATOM 742 N N . VAL A 1 96 ? 14.302 -7.123 -2.496 1.00 66.94 96 VAL A N 1
ATOM 743 C CA . VAL A 1 96 ? 14.842 -7.924 -3.608 1.00 66.94 96 VAL A CA 1
ATOM 744 C C . VAL A 1 96 ? 14.813 -7.141 -4.919 1.00 66.94 96 VAL A C 1
ATOM 746 O O . VAL A 1 96 ? 15.829 -7.072 -5.607 1.00 66.94 96 VAL A O 1
ATOM 749 N N . VAL A 1 97 ? 13.684 -6.512 -5.250 1.00 62.41 97 VAL A N 1
ATOM 750 C CA . VAL A 1 97 ? 13.542 -5.729 -6.487 1.00 62.41 97 VAL A CA 1
ATOM 751 C C . VAL A 1 97 ? 14.515 -4.554 -6.495 1.00 62.41 97 VAL A C 1
ATOM 753 O O . VAL A 1 97 ? 15.255 -4.380 -7.460 1.00 62.41 97 VAL A O 1
ATOM 756 N N . SER A 1 98 ? 14.578 -3.787 -5.403 1.00 68.75 98 SER A N 1
ATOM 757 C CA . SER A 1 98 ? 15.515 -2.670 -5.273 1.00 68.75 98 SER A CA 1
ATOM 758 C C . SER A 1 98 ? 16.959 -3.146 -5.412 1.00 68.75 98 SER A C 1
ATOM 760 O O . SER A 1 98 ? 17.747 -2.496 -6.093 1.00 68.75 98 SER A O 1
ATOM 762 N N . LEU A 1 99 ? 17.325 -4.280 -4.811 1.00 71.62 99 LEU A N 1
ATOM 763 C CA . LEU A 1 99 ? 18.678 -4.817 -4.925 1.00 71.62 99 LEU A CA 1
ATOM 764 C C . LEU A 1 99 ? 19.022 -5.171 -6.379 1.00 71.62 99 LEU A C 1
ATOM 766 O O . LEU A 1 99 ? 20.067 -4.754 -6.868 1.00 71.62 99 LEU A O 1
ATOM 770 N N . ILE A 1 100 ? 18.133 -5.886 -7.077 1.00 66.31 100 ILE A N 1
ATOM 771 C CA . ILE A 1 100 ? 18.331 -6.272 -8.482 1.00 66.31 100 ILE A CA 1
ATOM 772 C C . ILE A 1 100 ? 18.490 -5.029 -9.357 1.00 66.31 100 ILE A C 1
ATOM 774 O O . ILE A 1 100 ? 19.458 -4.937 -10.106 1.00 66.31 100 ILE A O 1
ATOM 778 N N . VAL A 1 101 ? 17.583 -4.057 -9.227 1.00 64.81 101 VAL A N 1
ATOM 779 C CA . VAL A 1 101 ? 17.617 -2.820 -10.017 1.00 64.81 101 VAL A CA 1
ATOM 780 C C . VAL A 1 101 ? 18.927 -2.067 -9.794 1.00 64.81 101 VAL A C 1
ATOM 782 O O . VAL A 1 101 ? 19.594 -1.719 -10.762 1.00 64.81 101 VAL A O 1
ATOM 785 N N . ASN A 1 102 ? 19.342 -1.861 -8.542 1.00 68.69 102 ASN A N 1
ATOM 786 C CA . ASN A 1 102 ? 20.564 -1.104 -8.264 1.00 68.69 102 ASN A CA 1
ATOM 787 C C . ASN A 1 102 ? 21.836 -1.861 -8.686 1.00 68.69 102 ASN A C 1
ATOM 789 O O . ASN A 1 102 ? 22.793 -1.227 -9.116 1.00 68.69 102 ASN A O 1
ATOM 793 N N . ILE A 1 103 ? 21.855 -3.200 -8.621 1.00 67.31 103 ILE A N 1
ATOM 794 C CA . ILE A 1 103 ? 22.966 -4.005 -9.157 1.00 67.31 103 ILE A CA 1
ATOM 795 C C . ILE A 1 103 ? 23.053 -3.860 -10.678 1.00 67.31 103 ILE A C 1
ATOM 797 O O . ILE A 1 103 ? 24.146 -3.662 -11.204 1.00 67.31 103 ILE A O 1
ATOM 801 N N . VAL A 1 104 ? 21.916 -3.946 -11.374 1.00 64.31 104 VAL A N 1
ATOM 802 C CA . VAL A 1 104 ? 21.849 -3.776 -12.830 1.00 64.31 104 VAL A CA 1
ATOM 803 C C . VAL A 1 104 ? 22.360 -2.390 -13.212 1.00 64.31 104 VAL A C 1
ATOM 805 O O . VAL A 1 104 ? 23.293 -2.302 -14.004 1.00 64.31 104 VAL A O 1
ATOM 808 N N . VAL A 1 105 ? 21.840 -1.3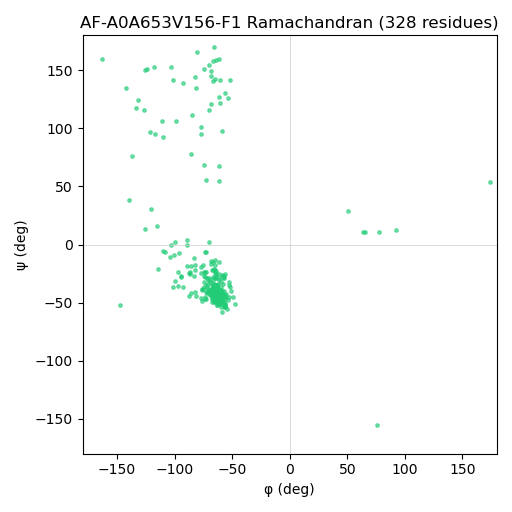35 -12.577 1.00 65.44 105 VAL A N 1
ATOM 809 C CA . VAL A 1 105 ? 22.274 0.051 -12.815 1.00 65.44 105 VAL A CA 1
ATOM 810 C C . VAL A 1 105 ? 23.780 0.192 -12.596 1.00 65.44 105 VAL A C 1
ATOM 812 O O . VAL A 1 105 ? 24.482 0.580 -13.527 1.00 65.44 105 VAL A O 1
ATOM 815 N N . TYR A 1 106 ? 24.295 -0.232 -11.437 1.00 67.31 106 TYR A N 1
ATOM 816 C CA . TYR A 1 106 ? 25.726 -0.164 -11.126 1.00 67.31 106 TYR A CA 1
ATOM 817 C C . TYR A 1 106 ? 26.592 -0.883 -12.170 1.00 67.31 106 TYR A C 1
ATOM 819 O O . TYR A 1 106 ? 27.611 -0.362 -12.616 1.00 67.31 106 TYR A O 1
ATOM 827 N N . SER A 1 107 ? 26.176 -2.082 -12.595 1.00 64.50 107 SER A N 1
ATOM 828 C CA . SER A 1 107 ? 26.915 -2.868 -13.590 1.00 64.50 107 SER A CA 1
ATOM 829 C C . SER A 1 107 ? 26.950 -2.225 -14.979 1.00 64.50 107 SER A C 1
ATOM 831 O O . SER A 1 107 ? 27.830 -2.546 -15.775 1.00 64.50 107 SER A O 1
ATOM 833 N N . THR A 1 108 ? 26.006 -1.326 -15.268 1.00 61.66 108 THR A N 1
ATOM 834 C CA . THR A 1 108 ? 25.919 -0.616 -16.549 1.00 61.66 108 THR A CA 1
ATOM 835 C C . THR A 1 108 ? 26.609 0.742 -16.544 1.00 61.66 108 THR A C 1
ATOM 837 O O . THR A 1 108 ? 27.084 1.167 -17.595 1.00 61.66 108 THR A O 1
ATOM 840 N N . THR A 1 109 ? 26.696 1.409 -15.390 1.00 61.19 109 THR A N 1
ATOM 841 C CA . THR A 1 109 ? 27.229 2.774 -15.281 1.00 61.19 109 THR A CA 1
ATOM 842 C C . THR A 1 109 ? 28.706 2.835 -14.921 1.00 61.19 109 THR A C 1
ATOM 844 O O . THR A 1 109 ? 29.376 3.788 -15.316 1.00 61.19 109 THR A O 1
ATOM 847 N N . GLU A 1 110 ? 29.242 1.825 -14.225 1.00 63.47 110 GLU A N 1
ATOM 848 C CA . GLU A 1 110 ? 30.597 1.869 -13.670 1.00 63.47 110 GLU A CA 1
ATOM 849 C C . GLU A 1 110 ? 31.547 0.891 -14.399 1.00 63.47 110 GLU A C 1
ATOM 851 O O . GLU A 1 110 ? 31.487 -0.319 -14.168 1.00 63.47 110 GLU A O 1
ATOM 856 N N . PRO A 1 111 ? 32.475 1.381 -15.250 1.00 57.50 111 PRO A N 1
ATOM 857 C CA . PRO A 1 111 ? 33.380 0.528 -16.035 1.00 57.50 111 PRO A CA 1
ATOM 858 C C . PRO A 1 111 ? 34.462 -0.163 -15.195 1.00 57.50 111 PRO A C 1
ATOM 860 O O . PRO A 1 111 ? 34.928 -1.252 -15.526 1.00 57.50 111 PRO A O 1
ATOM 863 N N . GLU A 1 112 ? 34.880 0.479 -14.106 1.00 62.22 112 GLU A N 1
ATOM 864 C CA . GLU A 1 112 ? 35.893 -0.019 -13.182 1.00 62.22 112 GLU A CA 1
ATOM 865 C C . GLU A 1 112 ? 35.181 -0.380 -11.876 1.00 62.22 112 GLU A C 1
ATOM 867 O O . GLU A 1 112 ? 34.926 0.481 -11.036 1.00 62.22 112 GLU A O 1
ATOM 872 N N . GLY A 1 113 ? 34.770 -1.642 -11.731 1.00 56.59 113 GLY A N 1
ATOM 873 C CA . GLY A 1 113 ? 33.993 -2.117 -10.583 1.00 56.59 113 GLY A CA 1
ATOM 874 C C . GLY A 1 113 ? 34.720 -1.911 -9.250 1.00 56.59 113 GLY A C 1
ATOM 875 O O . GLY A 1 113 ? 35.545 -2.725 -8.837 1.00 56.59 113 GLY A O 1
ATOM 876 N N . HIS A 1 114 ? 34.383 -0.833 -8.548 1.00 71.56 114 HIS A N 1
ATOM 877 C CA . HIS A 1 114 ? 34.878 -0.513 -7.214 1.00 71.56 114 HIS A CA 1
ATOM 878 C C . HIS A 1 114 ? 33.844 -0.919 -6.159 1.00 71.56 114 HIS A C 1
ATOM 880 O O . HIS A 1 114 ? 32.849 -0.228 -5.939 1.00 71.56 114 HIS A O 1
ATOM 886 N N . VAL A 1 115 ? 34.119 -2.004 -5.430 1.00 67.25 115 VAL A N 1
ATOM 887 C CA . VAL A 1 115 ? 33.202 -2.589 -4.427 1.00 67.25 115 VAL A CA 1
ATOM 888 C C . VAL A 1 115 ? 32.718 -1.565 -3.384 1.00 67.25 115 VAL A C 1
ATOM 890 O O . VAL A 1 115 ? 31.565 -1.604 -2.965 1.00 67.25 115 VAL A O 1
ATOM 893 N N . GLY A 1 116 ? 33.562 -0.605 -2.988 1.00 68.62 116 GLY A N 1
ATOM 894 C CA . GLY A 1 116 ? 33.172 0.458 -2.052 1.00 68.62 116 GLY A CA 1
ATOM 895 C C . GLY A 1 116 ? 32.134 1.437 -2.619 1.00 68.62 116 GLY A C 1
ATOM 896 O O . GLY A 1 116 ? 31.201 1.816 -1.912 1.00 68.62 116 GLY A O 1
ATOM 897 N N . ALA A 1 117 ? 32.255 1.802 -3.900 1.00 68.25 117 ALA A N 1
ATOM 898 C CA . ALA A 1 117 ? 31.293 2.665 -4.587 1.00 68.25 117 ALA A CA 1
ATOM 899 C C . ALA A 1 117 ? 29.964 1.932 -4.829 1.00 68.25 117 ALA A C 1
ATOM 901 O O . ALA A 1 117 ? 28.900 2.510 -4.617 1.00 68.25 117 ALA A O 1
ATOM 902 N N . MET A 1 118 ? 30.031 0.636 -5.155 1.00 66.62 118 MET A N 1
ATOM 903 C CA . MET A 1 118 ? 28.864 -0.238 -5.305 1.00 66.62 118 MET A CA 1
ATOM 904 C C . MET A 1 118 ? 27.992 -0.254 -4.046 1.00 66.62 118 MET A C 1
ATOM 906 O O . MET A 1 118 ? 26.777 -0.088 -4.118 1.00 66.62 118 MET A O 1
ATOM 910 N N . ILE A 1 119 ? 28.609 -0.409 -2.871 1.00 72.19 119 ILE A N 1
ATOM 911 C CA . ILE A 1 119 ? 27.875 -0.429 -1.600 1.00 72.19 119 ILE A CA 1
ATOM 912 C C . ILE A 1 119 ? 27.179 0.917 -1.366 1.00 72.19 119 ILE A C 1
ATOM 914 O O . ILE A 1 119 ? 25.999 0.935 -1.026 1.00 72.19 119 ILE A O 1
ATOM 918 N N . GLY A 1 120 ? 27.867 2.042 -1.586 1.00 71.12 120 GLY A N 1
ATOM 919 C CA . GLY A 1 120 ? 27.275 3.374 -1.416 1.00 71.12 120 GLY A CA 1
ATOM 920 C C . GLY A 1 120 ? 26.084 3.627 -2.347 1.00 71.12 120 GLY A C 1
ATOM 921 O O . GLY A 1 120 ? 25.048 4.121 -1.900 1.00 71.12 120 GLY A O 1
ATOM 922 N N . GLN A 1 121 ? 26.213 3.229 -3.615 1.00 69.62 121 GLN A N 1
ATOM 923 C CA . GLN A 1 121 ? 25.180 3.416 -4.635 1.00 69.62 121 GLN A CA 1
ATOM 924 C C . GLN A 1 121 ? 23.986 2.462 -4.478 1.00 69.62 121 GLN A C 1
ATOM 926 O O . GLN A 1 121 ? 22.893 2.806 -4.902 1.00 69.62 121 GLN A O 1
ATOM 931 N N . ILE A 1 122 ? 24.144 1.306 -3.825 1.00 73.62 122 ILE A N 1
ATOM 932 C CA . ILE A 1 122 ? 23.028 0.387 -3.541 1.00 73.62 122 ILE A CA 1
ATOM 933 C C . ILE A 1 122 ? 22.333 0.743 -2.220 1.00 73.62 122 ILE A C 1
ATOM 935 O O . ILE A 1 122 ? 21.104 0.751 -2.136 1.00 73.62 122 ILE A O 1
ATOM 939 N N . VAL A 1 123 ? 23.104 1.028 -1.166 1.00 78.69 123 VAL A N 1
ATOM 940 C CA . VAL A 1 123 ? 22.569 1.191 0.195 1.00 78.69 123 VAL A CA 1
ATOM 941 C C . VAL A 1 123 ? 21.718 2.454 0.323 1.00 78.69 123 VAL A C 1
ATOM 943 O O . VAL A 1 123 ? 20.658 2.401 0.944 1.00 78.69 123 VAL A O 1
ATOM 946 N N . GLY A 1 124 ? 22.135 3.573 -0.277 1.00 78.31 124 GLY A N 1
ATOM 947 C CA . GLY A 1 124 ? 21.382 4.831 -0.219 1.00 78.31 124 GLY A CA 1
ATOM 948 C C . GLY A 1 124 ? 19.962 4.706 -0.795 1.00 78.31 124 GLY A C 1
ATOM 949 O O . GLY A 1 124 ? 18.991 4.922 -0.064 1.00 78.31 124 GLY A O 1
ATOM 950 N N . PRO A 1 125 ? 19.810 4.296 -2.068 1.00 74.25 125 PRO A N 1
ATOM 951 C CA . PRO A 1 125 ? 18.504 4.065 -2.683 1.00 74.25 125 PRO A CA 1
ATOM 952 C C . PRO A 1 125 ? 17.669 3.006 -1.962 1.00 74.25 125 PRO A C 1
ATOM 954 O O . PRO A 1 125 ? 16.460 3.184 -1.819 1.00 74.25 125 PRO A O 1
ATOM 957 N N . LEU A 1 126 ? 18.296 1.941 -1.446 1.00 77.94 126 LEU A N 1
ATOM 958 C CA . LEU A 1 126 ? 17.598 0.912 -0.673 1.00 77.94 126 LEU A CA 1
ATOM 959 C C . LEU A 1 126 ? 16.968 1.485 0.607 1.00 77.94 126 LEU A C 1
ATOM 961 O O . LEU A 1 126 ? 15.807 1.201 0.901 1.00 77.94 126 LEU A O 1
ATOM 965 N N . ILE A 1 127 ? 17.701 2.320 1.354 1.00 82.56 127 ILE A N 1
ATOM 966 C CA . ILE A 1 127 ? 17.176 2.995 2.552 1.00 82.56 127 ILE A CA 1
ATOM 967 C C . ILE A 1 127 ? 16.002 3.905 2.177 1.00 82.56 127 ILE A C 1
ATOM 969 O O . ILE A 1 127 ? 14.958 3.856 2.830 1.00 82.56 127 ILE A O 1
ATOM 973 N N . SER A 1 128 ? 16.140 4.690 1.107 1.00 76.56 128 SER A N 1
ATOM 974 C CA . SER A 1 128 ? 15.069 5.556 0.602 1.00 76.56 128 SER A CA 1
ATOM 975 C C . SER A 1 128 ? 13.819 4.765 0.207 1.00 76.56 128 SER A C 1
ATOM 977 O O . SER A 1 128 ? 12.712 5.139 0.593 1.00 76.56 128 SER A O 1
ATOM 979 N N . ALA A 1 129 ? 13.975 3.645 -0.503 1.00 74.75 129 ALA A N 1
ATOM 980 C CA . ALA A 1 129 ? 12.868 2.777 -0.901 1.00 74.75 129 ALA A CA 1
ATOM 981 C C . ALA A 1 129 ? 12.142 2.181 0.317 1.00 74.75 129 ALA A C 1
ATOM 983 O O . ALA A 1 129 ? 10.912 2.177 0.370 1.00 74.75 129 ALA A O 1
ATOM 984 N N . MET A 1 130 ? 12.893 1.738 1.330 1.00 83.44 130 MET A N 1
ATOM 985 C CA . MET A 1 130 ? 12.325 1.244 2.588 1.00 83.44 130 MET A CA 1
ATOM 986 C C . MET A 1 130 ? 11.581 2.335 3.354 1.00 83.44 130 MET A C 1
ATOM 988 O O . MET A 1 130 ? 10.485 2.091 3.858 1.00 83.44 130 MET A O 1
ATOM 992 N N . PHE A 1 131 ? 12.137 3.545 3.413 1.00 85.19 131 PHE A N 1
ATOM 993 C CA . PHE A 1 131 ? 11.488 4.680 4.059 1.00 85.19 131 PHE A CA 1
ATOM 994 C C . PHE A 1 131 ? 10.153 5.022 3.385 1.00 85.19 131 PHE A C 1
ATOM 996 O O . PHE A 1 131 ? 9.135 5.164 4.065 1.00 85.19 131 PHE A O 1
ATOM 1003 N N . TRP A 1 132 ? 10.132 5.077 2.051 1.00 76.56 132 TRP A N 1
ATOM 1004 C CA . TRP A 1 132 ? 8.913 5.313 1.278 1.00 76.56 132 TRP A CA 1
ATOM 1005 C C . TRP A 1 132 ? 7.880 4.204 1.450 1.00 76.56 132 TRP A C 1
ATOM 1007 O O . TRP A 1 132 ? 6.702 4.505 1.651 1.00 76.56 132 TRP A O 1
ATOM 1017 N N . LEU A 1 133 ? 8.296 2.936 1.428 1.00 81.31 133 LEU A N 1
ATOM 1018 C CA . LEU A 1 133 ? 7.404 1.802 1.659 1.00 81.31 133 LEU A CA 1
ATOM 1019 C C . LEU A 1 133 ? 6.754 1.881 3.045 1.00 81.31 133 LEU A C 1
ATOM 1021 O O . LEU A 1 133 ? 5.531 1.849 3.165 1.00 81.31 133 LEU A O 1
ATOM 1025 N N . LEU A 1 134 ? 7.566 2.007 4.097 1.00 85.25 134 LEU A N 1
ATOM 1026 C CA . LEU A 1 134 ? 7.073 2.051 5.472 1.00 85.25 134 LEU A CA 1
ATOM 1027 C C . LEU A 1 134 ? 6.166 3.265 5.689 1.00 85.25 134 LEU A C 1
ATOM 1029 O O . LEU A 1 134 ? 5.081 3.129 6.256 1.00 85.25 134 LEU A O 1
ATOM 1033 N N . GLY A 1 135 ?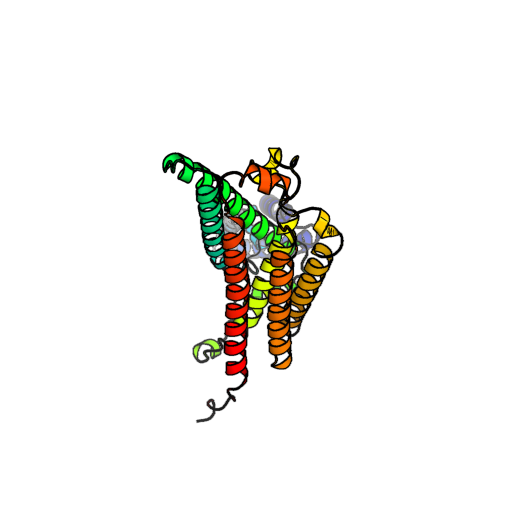 6.583 4.437 5.204 1.00 81.00 135 GLY A N 1
ATOM 1034 C CA . GLY A 1 135 ? 5.827 5.679 5.318 1.00 81.00 135 GLY A CA 1
ATOM 1035 C C . GLY A 1 135 ? 4.485 5.617 4.592 1.00 81.00 135 GLY A C 1
ATOM 1036 O O . GLY A 1 135 ? 3.457 5.922 5.191 1.00 81.00 135 GLY A O 1
ATOM 1037 N N . SER A 1 136 ? 4.473 5.174 3.334 1.00 74.81 136 SER A N 1
ATOM 1038 C CA . SER A 1 136 ? 3.252 5.098 2.519 1.00 74.81 136 SER A CA 1
ATOM 1039 C C . SER A 1 136 ? 2.256 4.067 3.047 1.00 74.81 136 SER A C 1
ATOM 1041 O O . SER A 1 136 ? 1.076 4.388 3.183 1.00 74.81 136 SER A O 1
ATOM 1043 N N . VAL A 1 137 ? 2.712 2.867 3.424 1.00 77.00 137 VAL A N 1
ATOM 1044 C CA . VAL A 1 137 ? 1.844 1.828 4.001 1.00 77.00 137 VAL A CA 1
ATOM 1045 C C . VAL A 1 137 ? 1.268 2.298 5.338 1.00 77.00 137 VAL A C 1
ATOM 1047 O O . VAL A 1 137 ? 0.065 2.184 5.566 1.00 77.00 137 VAL A O 1
ATOM 1050 N N . THR A 1 138 ? 2.092 2.885 6.210 1.00 85.00 138 THR A N 1
ATOM 1051 C CA . THR A 1 138 ? 1.623 3.414 7.502 1.00 85.00 138 THR A CA 1
ATOM 1052 C C . THR A 1 138 ? 0.620 4.546 7.306 1.00 85.00 138 THR A C 1
ATOM 1054 O O . THR A 1 138 ? -0.432 4.555 7.945 1.00 85.00 138 THR A O 1
ATOM 1057 N N . LEU A 1 139 ? 0.914 5.481 6.398 1.00 81.12 139 LEU A N 1
ATOM 1058 C CA . LEU A 1 139 ? 0.028 6.593 6.074 1.00 81.12 139 LEU A CA 1
ATOM 1059 C C . LEU A 1 139 ? -1.305 6.089 5.518 1.00 81.12 139 LEU A C 1
ATOM 1061 O O . LEU A 1 139 ? -2.351 6.572 5.940 1.00 81.12 139 LEU A O 1
ATOM 1065 N N . PHE A 1 140 ? -1.283 5.095 4.630 1.00 80.69 140 PHE A N 1
ATOM 1066 C CA . PHE A 1 140 ? -2.490 4.474 4.094 1.00 80.69 140 PHE A CA 1
ATOM 1067 C C . PHE A 1 140 ? -3.372 3.904 5.208 1.00 80.69 140 PHE A C 1
ATOM 1069 O O . PHE A 1 140 ? -4.539 4.276 5.304 1.00 80.69 140 PHE A O 1
ATOM 1076 N N . PHE A 1 141 ? -2.821 3.054 6.084 1.00 79.31 141 PHE A N 1
ATOM 1077 C CA . PHE A 1 141 ? -3.596 2.456 7.177 1.00 79.31 141 PHE A CA 1
ATOM 1078 C C . PHE A 1 141 ? -4.105 3.506 8.167 1.00 79.31 141 PHE A C 1
ATOM 1080 O O . PHE A 1 141 ? -5.225 3.390 8.654 1.00 79.31 141 PHE A O 1
ATOM 1087 N N . TRP A 1 142 ? -3.328 4.557 8.417 1.00 83.62 142 TRP A N 1
ATOM 1088 C CA . TRP A 1 142 ? -3.746 5.682 9.246 1.00 83.62 142 TRP A CA 1
ATOM 1089 C C . TRP A 1 142 ? -4.894 6.489 8.627 1.00 83.62 142 TRP A C 1
ATOM 1091 O O . TRP A 1 142 ? -5.870 6.787 9.312 1.00 83.62 142 TRP A O 1
ATOM 1101 N N . VAL A 1 143 ? -4.818 6.826 7.332 1.00 72.62 143 VAL A N 1
ATOM 1102 C CA . VAL A 1 143 ? -5.916 7.504 6.617 1.00 72.62 143 VAL A CA 1
ATOM 1103 C C . VAL A 1 143 ? -7.149 6.606 6.599 1.00 72.62 143 VAL A C 1
ATOM 1105 O O . VAL A 1 143 ? -8.252 7.065 6.892 1.00 72.62 143 VAL A O 1
ATOM 1108 N N . PHE A 1 144 ? -6.973 5.319 6.307 1.00 75.50 144 PHE A N 1
ATOM 1109 C CA . PHE A 1 144 ? -8.060 4.348 6.263 1.00 75.50 144 PHE A CA 1
ATOM 1110 C C . PHE A 1 144 ? -8.749 4.209 7.630 1.00 75.50 144 PHE A C 1
ATOM 1112 O O . PHE A 1 144 ? -9.973 4.287 7.707 1.00 75.50 144 PHE A O 1
ATOM 1119 N N . GLU A 1 145 ? -7.986 4.146 8.725 1.00 78.94 145 GLU A N 1
ATOM 1120 C CA . GLU A 1 145 ? -8.491 4.178 10.108 1.00 78.94 145 GLU A CA 1
ATOM 1121 C C . GLU A 1 145 ? -9.233 5.482 10.452 1.00 78.94 145 GLU A C 1
ATOM 1123 O O . GLU A 1 145 ? -9.944 5.550 11.447 1.00 78.94 145 GLU A O 1
ATOM 1128 N N . ARG A 1 146 ? -9.112 6.552 9.663 1.00 77.00 146 ARG A N 1
ATOM 1129 C CA . ARG A 1 146 ? -9.834 7.813 9.915 1.00 77.00 146 ARG A CA 1
ATOM 1130 C C . ARG A 1 146 ? -11.047 7.990 9.020 1.00 77.00 146 ARG A C 1
ATOM 1132 O O . ARG A 1 146 ? -12.054 8.525 9.473 1.00 77.00 146 ARG A O 1
ATOM 1139 N N . VAL A 1 147 ? -10.949 7.544 7.773 1.00 72.38 147 VAL A N 1
ATOM 1140 C CA . VAL A 1 147 ? -11.946 7.804 6.729 1.00 72.38 147 VAL A CA 1
ATOM 1141 C C . VAL A 1 147 ? -12.925 6.642 6.570 1.00 72.38 147 VAL A C 1
ATOM 1143 O O . VAL A 1 147 ? -14.105 6.875 6.317 1.00 72.38 147 VAL A O 1
ATOM 1146 N N . ALA A 1 148 ? -12.474 5.395 6.733 1.00 68.25 148 ALA A N 1
ATOM 1147 C CA . ALA A 1 148 ? -13.324 4.227 6.521 1.00 68.25 148 ALA A CA 1
ATOM 1148 C C . ALA A 1 148 ? -14.409 4.135 7.600 1.00 68.25 148 ALA A C 1
ATOM 1150 O O . ALA A 1 148 ? -14.155 4.455 8.764 1.00 68.25 148 ALA A O 1
ATOM 1151 N N . GLN A 1 149 ? -15.609 3.673 7.250 1.00 71.38 149 GLN A N 1
ATOM 1152 C CA . GLN A 1 149 ? -16.665 3.473 8.242 1.00 71.38 149 GLN A CA 1
ATOM 1153 C C . GLN A 1 149 ? -16.320 2.281 9.154 1.00 71.38 149 GLN A C 1
ATOM 1155 O O . GLN A 1 149 ? -15.624 1.363 8.713 1.00 71.38 149 GLN A O 1
ATOM 1160 N N . PRO A 1 150 ? -16.839 2.219 10.397 1.00 68.50 150 PRO A N 1
ATOM 1161 C CA . PRO A 1 150 ? -16.590 1.091 11.303 1.00 68.50 150 PRO A CA 1
ATOM 1162 C C . PRO A 1 150 ? -16.915 -0.272 10.677 1.00 68.50 150 PRO A C 1
ATOM 1164 O O . PRO A 1 150 ? -16.235 -1.258 10.933 1.00 68.50 150 PRO A O 1
ATOM 1167 N N . ARG A 1 151 ? -17.921 -0.328 9.794 1.00 63.31 151 ARG A N 1
ATOM 1168 C CA . ARG A 1 151 ? -18.288 -1.543 9.056 1.00 63.31 151 ARG A CA 1
ATOM 1169 C C . ARG A 1 151 ? -17.197 -2.002 8.083 1.00 63.31 151 ARG A C 1
ATOM 1171 O O . ARG A 1 151 ? -16.967 -3.204 7.982 1.00 63.31 151 ARG A O 1
ATOM 1178 N N . ASP A 1 152 ? -16.538 -1.067 7.406 1.00 61.69 152 ASP A N 1
ATOM 1179 C CA . ASP A 1 152 ? -15.483 -1.349 6.428 1.00 61.69 152 ASP A CA 1
ATOM 1180 C C . ASP A 1 152 ? -14.179 -1.729 7.135 1.00 61.69 152 ASP A C 1
ATOM 1182 O O . ASP A 1 152 ? -13.514 -2.684 6.740 1.00 61.69 152 ASP A O 1
ATOM 1186 N N . ARG A 1 153 ? -13.864 -1.060 8.252 1.00 65.94 153 ARG A N 1
ATOM 1187 C CA . ARG A 1 153 ? -12.742 -1.441 9.125 1.00 65.94 153 ARG A CA 1
ATOM 1188 C C . ARG A 1 153 ? -12.948 -2.826 9.703 1.00 65.94 153 ARG A C 1
ATOM 1190 O O . ARG A 1 153 ? -12.070 -3.662 9.561 1.00 65.94 153 ARG A O 1
ATOM 1197 N N . ALA A 1 154 ? -14.139 -3.106 10.230 1.00 61.97 154 ALA A N 1
ATOM 1198 C CA . ALA A 1 154 ? -14.491 -4.423 10.735 1.00 61.97 154 ALA A CA 1
ATOM 1199 C C . ALA A 1 154 ? -14.502 -5.495 9.636 1.00 61.97 154 ALA A C 1
ATOM 1201 O O . ALA A 1 154 ? -14.350 -6.668 9.954 1.00 61.97 154 ALA A O 1
ATOM 1202 N N . ALA A 1 155 ? -14.710 -5.145 8.362 1.00 61.75 155 ALA A N 1
ATOM 1203 C CA . ALA A 1 155 ? -14.587 -6.089 7.253 1.00 61.75 155 ALA A CA 1
ATOM 1204 C C . ALA A 1 155 ? -13.113 -6.425 6.974 1.00 61.75 155 ALA A C 1
ATOM 1206 O O . ALA A 1 155 ? -12.759 -7.600 6.908 1.00 61.75 155 ALA A O 1
ATOM 1207 N N . VAL A 1 156 ? -12.247 -5.409 6.911 1.00 61.25 156 VAL A N 1
ATOM 1208 C CA . VAL A 1 156 ? -10.792 -5.582 6.748 1.00 61.25 156 VAL A CA 1
ATOM 1209 C C . VAL A 1 156 ? -10.177 -6.298 7.958 1.00 61.25 156 VAL A C 1
ATOM 1211 O O . VAL A 1 156 ? -9.363 -7.205 7.806 1.00 61.25 156 VAL A O 1
ATOM 1214 N N . ALA A 1 157 ? -10.611 -5.942 9.165 1.00 59.19 157 ALA A N 1
ATOM 1215 C CA . ALA A 1 157 ? -10.166 -6.514 10.426 1.00 59.19 157 ALA A CA 1
ATOM 1216 C C . ALA A 1 157 ? -10.650 -7.948 10.633 1.00 59.19 157 ALA A C 1
ATOM 1218 O O . ALA A 1 157 ? -9.863 -8.777 11.074 1.00 59.19 157 ALA A O 1
ATOM 1219 N N . ARG A 1 158 ? -11.899 -8.281 10.266 1.00 54.94 158 ARG A N 1
ATOM 1220 C CA . ARG A 1 158 ? -12.404 -9.669 10.303 1.00 54.94 158 ARG A CA 1
ATOM 1221 C C . ARG A 1 158 ? -11.667 -10.594 9.338 1.00 54.94 158 ARG A C 1
ATOM 1223 O O . ARG A 1 158 ? -11.522 -11.776 9.632 1.00 54.94 158 ARG A O 1
ATOM 1230 N N . ASP A 1 159 ? -11.154 -10.064 8.230 1.00 52.31 159 ASP A N 1
ATOM 1231 C CA . ASP A 1 159 ? -10.267 -10.814 7.333 1.00 52.31 159 ASP A CA 1
ATOM 1232 C C . ASP A 1 159 ? -8.833 -10.959 7.919 1.00 52.31 159 ASP A C 1
ATOM 1234 O O . ASP A 1 159 ? -8.070 -11.849 7.526 1.00 52.31 159 ASP A O 1
ATOM 1238 N N . GLY A 1 160 ? -8.463 -10.131 8.907 1.00 47.44 160 GLY A N 1
ATOM 1239 C CA . GLY A 1 160 ? -7.190 -10.171 9.641 1.00 47.44 160 GLY A CA 1
ATOM 1240 C C . GLY A 1 160 ? -7.192 -10.986 10.942 1.00 47.44 160 GLY A C 1
ATOM 1241 O O . GLY A 1 160 ? -6.190 -11.648 11.235 1.00 47.44 160 GLY A O 1
ATOM 1242 N N . VAL A 1 161 ? -8.300 -10.954 11.691 1.00 44.31 161 VAL A N 1
ATOM 1243 C CA . VAL A 1 161 ? -8.519 -11.569 13.009 1.00 44.31 161 VAL A CA 1
ATOM 1244 C C . VAL A 1 161 ? -9.860 -12.305 12.997 1.00 44.31 161 VAL A C 1
ATOM 1246 O O . VAL A 1 161 ? -10.919 -11.707 12.814 1.00 44.31 161 VAL A O 1
ATOM 1249 N N . ARG A 1 162 ? -9.788 -13.628 13.183 1.00 44.22 162 ARG A N 1
ATOM 1250 C CA . ARG A 1 162 ? -10.922 -14.564 13.261 1.00 44.22 162 ARG A CA 1
ATOM 1251 C C . ARG A 1 162 ? -11.968 -14.098 14.285 1.00 44.22 162 ARG A C 1
ATOM 1253 O O . ARG A 1 162 ? -11.606 -13.723 15.397 1.00 44.22 162 ARG A O 1
ATOM 1260 N N . ASN A 1 163 ? -13.251 -14.281 13.970 1.00 45.62 163 ASN A N 1
ATOM 1261 C CA . ASN A 1 163 ? -14.256 -14.533 15.003 1.00 45.62 163 ASN A CA 1
ATOM 1262 C C . ASN A 1 163 ? -14.070 -15.999 15.406 1.00 45.62 163 ASN A C 1
ATOM 1264 O O . ASN A 1 163 ? -14.502 -16.894 14.687 1.00 45.62 163 ASN A O 1
ATOM 1268 N N . TRP A 1 164 ? -13.298 -16.229 16.463 1.00 47.28 164 TRP A N 1
ATOM 1269 C CA . TRP A 1 164 ? -12.941 -17.570 16.915 1.00 47.28 164 TRP A CA 1
ATOM 1270 C C . TRP A 1 164 ? -14.199 -18.355 17.317 1.00 47.28 164 TRP A C 1
ATOM 1272 O O . TRP A 1 164 ? -15.008 -17.871 18.109 1.00 47.28 164 TRP A O 1
ATOM 1282 N N . SER A 1 165 ? -14.357 -19.552 16.752 1.00 47.97 165 SER A N 1
ATOM 1283 C CA . SER A 1 165 ? -15.385 -20.539 17.102 1.00 47.97 165 SER A CA 1
ATOM 1284 C C . SER A 1 165 ? -14.706 -21.861 17.463 1.00 47.97 165 SER A C 1
ATOM 1286 O O . SER A 1 165 ? -13.635 -22.166 16.953 1.00 47.97 165 SER A O 1
ATOM 1288 N N . VAL A 1 166 ? -15.312 -22.668 18.333 1.00 53.75 166 VAL A N 1
ATOM 1289 C CA . VAL A 1 166 ? -14.781 -23.993 18.710 1.00 53.75 166 VAL A CA 1
ATOM 1290 C C . VAL A 1 166 ? -14.683 -24.930 17.496 1.00 53.75 166 VAL A C 1
ATOM 1292 O O . VAL A 1 166 ? -13.753 -25.728 17.418 1.00 53.75 166 VAL A O 1
ATOM 1295 N N . ASP A 1 167 ? -15.547 -24.742 16.495 1.00 49.38 167 ASP A N 1
ATOM 1296 C CA . ASP A 1 167 ? -15.535 -25.498 15.234 1.00 49.38 167 ASP A CA 1
ATOM 1297 C C . ASP A 1 167 ? -14.284 -25.209 14.370 1.00 49.38 167 ASP A C 1
ATOM 1299 O O . ASP A 1 167 ? -13.952 -25.965 13.460 1.00 49.38 167 ASP A O 1
ATOM 1303 N N . ASP A 1 168 ? -13.536 -24.135 14.665 1.00 47.88 168 ASP A N 1
ATOM 1304 C CA . ASP A 1 168 ? -12.281 -23.792 13.984 1.00 47.88 168 ASP A CA 1
ATOM 1305 C C . ASP A 1 168 ? -11.098 -24.713 14.353 1.00 47.88 168 ASP A C 1
ATOM 1307 O O . ASP A 1 168 ? -10.019 -24.563 13.764 1.00 47.88 168 ASP A O 1
ATOM 1311 N N . LEU A 1 169 ? -11.269 -25.627 15.321 1.00 47.47 169 LEU A N 1
ATOM 1312 C CA . LEU A 1 169 ? -10.280 -26.662 15.650 1.00 47.47 169 LEU A CA 1
ATOM 1313 C C . LEU A 1 169 ? -10.265 -27.824 14.647 1.00 47.47 169 LEU A C 1
ATOM 1315 O O . LEU A 1 169 ? -9.237 -28.489 14.532 1.00 47.47 169 LEU A O 1
ATOM 1319 N N . GLU A 1 170 ? -11.365 -28.073 13.935 1.00 46.28 170 GLU A N 1
ATOM 1320 C CA . GLU A 1 170 ? -11.539 -29.307 13.152 1.00 46.28 170 GLU A CA 1
ATOM 1321 C C . GLU A 1 170 ? -11.513 -29.093 11.636 1.00 46.28 170 GLU A C 1
ATOM 1323 O O . GLU A 1 170 ? -11.499 -30.063 10.879 1.00 46.28 170 GLU A O 1
ATOM 1328 N N . ILE A 1 171 ? -11.460 -27.843 11.160 1.00 40.66 171 ILE A N 1
ATOM 1329 C CA . ILE A 1 171 ? -11.614 -27.560 9.731 1.00 40.66 171 ILE A CA 1
ATOM 1330 C C . ILE A 1 171 ? -10.453 -26.728 9.185 1.00 40.66 171 ILE A C 1
ATOM 1332 O O . ILE A 1 171 ? -10.268 -25.548 9.496 1.00 40.66 171 ILE A O 1
ATOM 1336 N N . GLU A 1 172 ? -9.702 -27.342 8.276 1.00 41.72 172 GLU A N 1
ATOM 1337 C CA . GLU A 1 172 ? -8.695 -26.703 7.435 1.00 41.72 172 GLU A CA 1
ATOM 1338 C C . GLU A 1 172 ? -9.382 -25.883 6.320 1.00 41.72 172 GLU A C 1
ATOM 1340 O O . GLU A 1 172 ? -9.341 -26.223 5.141 1.00 41.72 172 GLU A O 1
ATOM 1345 N N . VAL A 1 173 ? -10.071 -24.786 6.667 1.00 44.00 173 VAL A N 1
ATOM 1346 C CA . VAL A 1 173 ? -10.672 -23.886 5.659 1.00 44.00 173 VAL A CA 1
ATOM 1347 C C . VAL A 1 173 ? -9.643 -22.851 5.196 1.00 44.00 173 VAL A C 1
ATOM 1349 O O . VAL A 1 173 ? -9.653 -21.689 5.601 1.00 44.00 173 VAL A O 1
ATOM 1352 N N . VAL A 1 174 ? -8.727 -23.272 4.322 1.00 45.59 174 VAL A N 1
ATOM 1353 C CA . VAL A 1 174 ? -7.644 -22.424 3.781 1.00 45.59 174 VAL A CA 1
ATOM 1354 C C . VAL A 1 174 ? -8.094 -21.558 2.581 1.00 45.59 174 VAL A C 1
ATOM 1356 O O . VAL A 1 174 ? -7.407 -20.618 2.198 1.00 45.59 174 VAL A O 1
ATOM 1359 N N . HIS A 1 175 ? -9.269 -21.779 1.979 1.00 50.03 175 HIS A N 1
ATOM 1360 C CA . HIS A 1 175 ? -9.458 -21.390 0.567 1.00 50.03 175 HIS A CA 1
ATOM 1361 C C . HIS A 1 175 ? -10.130 -20.034 0.271 1.00 50.03 175 HIS A C 1
ATOM 1363 O O . HIS A 1 175 ? -9.885 -19.465 -0.789 1.00 50.03 175 HIS A O 1
ATOM 1369 N N . ALA A 1 176 ? -10.933 -19.458 1.175 1.00 46.50 176 ALA A N 1
ATOM 1370 C CA . ALA A 1 176 ? -11.538 -18.129 0.946 1.00 46.50 176 ALA A CA 1
ATOM 1371 C C . ALA A 1 176 ? -10.627 -16.961 1.383 1.00 46.50 176 ALA A C 1
ATOM 1373 O O . ALA A 1 176 ? -10.757 -15.840 0.886 1.00 46.50 176 ALA A O 1
ATOM 1374 N N . ARG A 1 177 ? -9.697 -17.242 2.307 1.00 43.09 177 ARG A N 1
ATOM 1375 C CA . ARG A 1 177 ? -8.795 -16.277 2.951 1.00 43.09 177 ARG A CA 1
ATOM 1376 C C . ARG A 1 177 ? -7.646 -15.847 2.041 1.00 43.09 177 ARG A C 1
ATOM 1378 O O . ARG A 1 177 ? -7.330 -14.662 2.025 1.00 43.09 177 ARG A O 1
ATOM 1385 N N . GLU A 1 178 ? -7.084 -16.767 1.252 1.00 53.56 178 GLU A N 1
ATOM 1386 C CA . GLU A 1 178 ? -6.045 -16.443 0.263 1.00 53.56 178 GLU A CA 1
ATOM 1387 C C . GLU A 1 178 ? -6.565 -15.402 -0.744 1.00 53.56 178 GLU A C 1
ATOM 1389 O O . GLU A 1 178 ? -5.956 -14.345 -0.894 1.00 53.56 178 GLU A O 1
ATOM 1394 N N . ALA A 1 179 ? -7.762 -15.611 -1.305 1.00 53.41 179 ALA A N 1
ATOM 1395 C CA . ALA A 1 179 ? -8.304 -14.782 -2.385 1.00 53.41 179 ALA A CA 1
ATOM 1396 C C . ALA A 1 179 ? -8.541 -13.302 -2.014 1.00 53.41 179 ALA A C 1
ATOM 1398 O O . ALA A 1 179 ? -8.364 -12.424 -2.857 1.00 53.41 179 ALA A O 1
ATOM 1399 N N . ARG A 1 180 ? -8.940 -12.990 -0.770 1.00 53.66 180 ARG A N 1
ATOM 1400 C CA . ARG A 1 180 ? -9.154 -11.592 -0.340 1.00 53.66 180 ARG A CA 1
ATOM 1401 C C . ARG A 1 180 ? -7.865 -10.898 0.068 1.00 53.66 180 ARG A C 1
ATOM 1403 O O . ARG A 1 180 ? -7.674 -9.742 -0.294 1.00 53.66 180 ARG A O 1
ATOM 1410 N N . SER A 1 181 ? -6.977 -11.591 0.785 1.00 54.75 181 SER A N 1
ATOM 1411 C CA . SER A 1 181 ? -5.654 -11.041 1.100 1.00 54.75 181 SER A CA 1
ATOM 1412 C C . SER A 1 181 ? -4.832 -10.798 -0.161 1.00 54.75 181 SER A C 1
ATOM 1414 O O . SER A 1 181 ? -4.124 -9.801 -0.249 1.00 54.75 181 SER A O 1
ATOM 1416 N N . GLU A 1 182 ? -4.990 -11.666 -1.158 1.00 63.97 182 GLU A N 1
ATOM 1417 C CA . GLU A 1 182 ? -4.390 -11.514 -2.475 1.00 63.97 182 GLU A CA 1
ATOM 1418 C C . GLU A 1 182 ? -5.016 -10.344 -3.240 1.00 63.97 182 GLU A C 1
ATOM 1420 O O . GLU A 1 182 ? -4.286 -9.550 -3.819 1.00 63.97 182 GLU A O 1
ATOM 1425 N N . ALA A 1 183 ? -6.341 -10.164 -3.188 1.00 64.25 183 ALA A N 1
ATOM 1426 C CA . ALA A 1 183 ? -6.994 -9.014 -3.816 1.00 64.25 183 ALA A CA 1
ATOM 1427 C C . ALA A 1 183 ? -6.584 -7.678 -3.172 1.00 64.25 183 ALA A C 1
ATOM 1429 O O . ALA A 1 183 ? -6.332 -6.711 -3.884 1.00 64.25 183 ALA A O 1
ATOM 1430 N N . ILE A 1 184 ? -6.477 -7.611 -1.839 1.00 62.03 184 ILE A N 1
ATOM 1431 C CA . ILE A 1 184 ? -6.018 -6.407 -1.126 1.00 62.03 184 ILE A CA 1
ATOM 1432 C C . ILE A 1 184 ? -4.538 -6.141 -1.421 1.00 62.03 184 ILE A C 1
ATOM 1434 O O . ILE A 1 184 ? -4.178 -5.011 -1.744 1.00 62.03 184 ILE A O 1
ATOM 1438 N N . GLY A 1 185 ? -3.687 -7.170 -1.350 1.00 63.00 185 GLY A N 1
ATOM 1439 C CA . GLY A 1 185 ? -2.273 -7.060 -1.714 1.00 63.00 185 GLY A CA 1
ATOM 1440 C C . GLY A 1 185 ? -2.088 -6.616 -3.166 1.00 63.00 185 GLY A C 1
ATOM 1441 O O . GLY A 1 185 ? -1.282 -5.729 -3.434 1.00 63.00 185 GLY A O 1
ATOM 1442 N N . GLY A 1 186 ? -2.904 -7.155 -4.074 1.00 68.50 186 GLY A N 1
ATOM 1443 C CA . GLY A 1 186 ? -2.981 -6.744 -5.471 1.00 68.50 186 GLY A CA 1
ATOM 1444 C C . GLY A 1 186 ? -3.370 -5.276 -5.615 1.00 68.50 186 GLY A C 1
ATOM 1445 O O . GLY A 1 186 ? -2.658 -4.532 -6.270 1.00 68.50 186 GLY A O 1
ATOM 1446 N N . LEU A 1 187 ? -4.425 -4.808 -4.939 1.00 72.31 187 LEU A N 1
ATOM 1447 C CA . LEU A 1 187 ? -4.823 -3.393 -4.980 1.00 72.31 187 LEU A CA 1
ATOM 1448 C C . LEU A 1 187 ? -3.729 -2.452 -4.469 1.00 72.31 187 LEU A C 1
ATOM 1450 O O . LEU A 1 187 ? -3.489 -1.413 -5.077 1.00 72.31 187 LEU A O 1
ATOM 1454 N N . VAL A 1 188 ? -3.053 -2.810 -3.375 1.00 69.88 188 VAL A N 1
ATOM 1455 C CA . VAL A 1 188 ? -1.913 -2.030 -2.871 1.00 69.88 188 VAL A CA 1
ATOM 1456 C C . VAL A 1 188 ? -0.793 -1.999 -3.909 1.00 69.88 188 VAL A C 1
ATOM 1458 O O . VAL A 1 188 ? -0.257 -0.928 -4.189 1.00 69.88 188 VAL A O 1
ATOM 1461 N N . MET A 1 189 ? -0.483 -3.140 -4.528 1.00 74.62 189 MET A N 1
ATOM 1462 C CA . MET A 1 189 ? 0.502 -3.211 -5.605 1.00 74.62 189 MET A CA 1
ATOM 1463 C C . MET A 1 189 ? 0.105 -2.332 -6.799 1.00 74.62 189 MET A C 1
ATOM 1465 O O . MET A 1 189 ? 0.950 -1.603 -7.303 1.00 74.62 189 MET A O 1
ATOM 1469 N N . LEU A 1 190 ? -1.168 -2.318 -7.207 1.00 76.25 190 LEU A N 1
ATOM 1470 C CA . LEU A 1 190 ? -1.651 -1.461 -8.297 1.00 76.25 190 LEU A CA 1
ATOM 1471 C C . LEU A 1 190 ? -1.498 0.021 -7.982 1.00 76.25 190 LEU A C 1
ATOM 1473 O O . LEU A 1 190 ? -1.117 0.792 -8.857 1.00 76.25 190 LEU A O 1
ATOM 1477 N N . VAL A 1 191 ? -1.764 0.428 -6.738 1.00 74.94 191 VAL A N 1
ATOM 1478 C CA . VAL A 1 191 ? -1.540 1.813 -6.306 1.00 74.94 191 VAL A CA 1
ATOM 1479 C C . VAL A 1 191 ? -0.055 2.160 -6.381 1.00 74.94 191 VAL A C 1
ATOM 1481 O O . VAL A 1 191 ? 0.290 3.223 -6.888 1.00 74.94 191 VAL A O 1
ATOM 1484 N N . LEU A 1 192 ? 0.830 1.270 -5.927 1.00 74.56 192 LEU A N 1
ATOM 1485 C CA . LEU A 1 192 ? 2.273 1.485 -6.042 1.00 74.56 192 LEU A CA 1
ATOM 1486 C C . LEU A 1 192 ? 2.711 1.573 -7.508 1.00 74.56 192 LEU A C 1
ATOM 1488 O O . LEU A 1 192 ? 3.437 2.497 -7.864 1.00 74.56 192 LEU A O 1
ATOM 1492 N N . LEU A 1 193 ? 2.220 0.676 -8.365 1.00 80.00 193 LEU A N 1
ATOM 1493 C CA . LEU A 1 193 ? 2.516 0.670 -9.795 1.00 80.00 193 LEU A CA 1
ATOM 1494 C C . LEU A 1 193 ? 2.026 1.971 -10.451 1.00 80.00 193 LEU A C 1
ATOM 1496 O O . LEU A 1 193 ? 2.773 2.618 -11.182 1.00 80.00 193 LEU A O 1
ATOM 1500 N N . ALA A 1 194 ? 0.818 2.436 -10.121 1.00 80.75 194 ALA A N 1
ATOM 1501 C CA . ALA A 1 194 ? 0.253 3.689 -10.630 1.00 80.75 194 ALA A CA 1
ATOM 1502 C C . ALA A 1 194 ? 1.129 4.920 -10.330 1.00 80.75 194 ALA A C 1
ATOM 1504 O O . ALA A 1 194 ? 1.121 5.884 -11.100 1.00 80.75 194 ALA A O 1
ATOM 1505 N N . LEU A 1 195 ? 1.890 4.884 -9.232 1.00 79.44 195 LEU A N 1
ATOM 1506 C CA . LEU A 1 195 ? 2.804 5.954 -8.840 1.00 79.44 195 LEU A CA 1
ATOM 1507 C C . LEU A 1 195 ? 4.152 5.894 -9.566 1.00 79.44 195 LEU A C 1
ATOM 1509 O O . LEU A 1 195 ? 4.798 6.932 -9.673 1.00 79.44 195 LEU A O 1
ATOM 1513 N N . VAL A 1 196 ? 4.571 4.735 -10.093 1.00 81.62 196 VAL A N 1
ATOM 1514 C CA . VAL A 1 196 ? 5.893 4.555 -10.727 1.00 81.62 196 VAL A CA 1
ATOM 1515 C C . VAL A 1 196 ? 6.169 5.579 -11.839 1.00 81.62 196 VAL A C 1
ATOM 1517 O O . VAL A 1 196 ? 7.220 6.219 -11.777 1.00 81.62 196 VAL A O 1
ATOM 1520 N N . PRO A 1 197 ? 5.256 5.836 -12.801 1.00 83.94 197 PRO A N 1
ATOM 1521 C CA . PRO A 1 197 ? 5.501 6.826 -13.855 1.00 83.94 197 PRO A CA 1
ATOM 1522 C C . PRO A 1 197 ? 5.627 8.271 -13.367 1.00 83.94 197 PRO A C 1
ATOM 1524 O O . PRO A 1 197 ? 6.055 9.135 -14.125 1.00 83.94 197 PRO A O 1
ATOM 1527 N N . LEU A 1 198 ? 5.235 8.545 -12.120 1.00 81.94 198 LEU A N 1
ATOM 1528 C CA . LEU A 1 198 ? 5.242 9.880 -11.529 1.00 81.94 198 LEU A CA 1
ATOM 1529 C C . LEU A 1 198 ? 6.500 10.153 -10.706 1.00 81.94 198 LEU A C 1
ATOM 1531 O O . LEU A 1 198 ? 6.669 11.279 -10.246 1.00 81.94 198 LEU A O 1
ATOM 1535 N N . ILE A 1 199 ? 7.360 9.151 -10.491 1.00 77.25 199 ILE A N 1
ATOM 1536 C CA . ILE A 1 199 ? 8.537 9.269 -9.628 1.00 77.25 199 ILE A CA 1
ATOM 1537 C C . ILE A 1 199 ? 9.577 10.194 -10.288 1.00 77.25 199 ILE A C 1
ATOM 1539 O O . ILE A 1 199 ? 10.132 9.832 -11.330 1.00 77.25 199 ILE A O 1
ATOM 1543 N N . PRO A 1 200 ? 9.890 11.358 -9.685 1.00 76.94 200 PRO A N 1
ATOM 1544 C CA . PRO A 1 200 ? 10.900 12.274 -10.209 1.00 76.94 200 PRO A CA 1
ATOM 1545 C C . PRO A 1 200 ? 12.310 11.684 -10.145 1.00 76.94 200 PRO A C 1
ATOM 1547 O O . PRO A 1 200 ? 12.717 11.113 -9.132 1.00 76.94 200 PRO A O 1
ATOM 1550 N N . THR A 1 201 ? 13.108 11.925 -11.178 1.00 74.06 201 THR A N 1
ATOM 1551 C CA . THR A 1 201 ? 14.532 11.542 -11.241 1.00 74.06 201 THR A CA 1
ATOM 1552 C C . THR A 1 201 ? 15.381 12.199 -10.150 1.00 74.06 201 THR A C 1
ATOM 1554 O O . THR A 1 201 ? 16.377 11.627 -9.699 1.00 74.06 201 THR A O 1
ATOM 1557 N N . SER A 1 202 ? 14.954 13.359 -9.639 1.00 69.19 202 SER A N 1
ATOM 1558 C CA . SER A 1 202 ? 15.564 14.036 -8.485 1.00 69.19 202 SER A CA 1
ATOM 1559 C C . SER A 1 202 ? 15.631 13.164 -7.228 1.00 69.19 202 SER A C 1
ATOM 1561 O O . SER A 1 202 ? 16.524 13.361 -6.406 1.00 69.19 202 SER A O 1
ATOM 1563 N N . PHE A 1 203 ? 14.746 12.170 -7.083 1.00 62.16 203 PHE A N 1
ATOM 1564 C CA . PHE A 1 203 ? 14.780 11.238 -5.951 1.00 62.16 203 PHE A CA 1
ATOM 1565 C C . PHE A 1 203 ? 15.995 10.308 -5.943 1.00 62.16 203 PHE A C 1
ATOM 1567 O O . PHE A 1 203 ? 16.359 9.804 -4.883 1.00 62.16 203 PHE A O 1
ATOM 1574 N N . PHE A 1 204 ? 16.628 10.090 -7.096 1.00 61.09 204 PHE A N 1
ATOM 1575 C CA . PHE A 1 204 ? 17.706 9.112 -7.261 1.00 61.09 204 PHE A CA 1
ATOM 1576 C C . PHE A 1 204 ? 19.044 9.765 -7.598 1.00 61.09 204 PHE A C 1
ATOM 1578 O O . PHE A 1 204 ? 19.950 9.091 -8.066 1.00 61.09 204 PHE A O 1
ATOM 1585 N N . TYR A 1 205 ? 19.177 11.079 -7.380 1.00 63.19 205 TYR A N 1
ATOM 1586 C CA . TYR A 1 205 ? 20.380 11.845 -7.735 1.00 63.19 205 TYR A CA 1
ATOM 1587 C C . TYR A 1 205 ? 20.671 11.899 -9.253 1.00 63.19 205 TYR A C 1
ATOM 1589 O O . TYR A 1 205 ? 21.696 12.417 -9.687 1.00 63.19 205 TYR A O 1
ATOM 1597 N N . VAL A 1 206 ? 19.719 11.458 -10.081 1.00 64.81 206 VAL A N 1
ATOM 1598 C CA . VAL A 1 206 ? 19.793 11.483 -11.554 1.00 64.81 206 VAL A CA 1
ATOM 1599 C C . VAL A 1 206 ? 19.018 12.674 -12.141 1.00 64.81 206 VAL A C 1
ATOM 1601 O O . VAL A 1 206 ? 18.962 12.867 -13.347 1.00 64.81 206 VAL A O 1
ATOM 1604 N N . GLY A 1 207 ? 18.445 13.531 -11.287 1.00 64.44 207 GLY A N 1
ATOM 1605 C CA . GLY A 1 207 ? 17.633 14.680 -11.708 1.00 64.44 207 GLY A CA 1
ATOM 1606 C C . GLY A 1 207 ? 18.340 15.660 -12.643 1.00 64.44 207 GLY A C 1
ATOM 1607 O O . GLY A 1 207 ? 17.695 16.288 -13.469 1.00 64.44 207 GLY A O 1
ATOM 1608 N N . HIS A 1 208 ? 19.666 15.742 -12.575 1.00 74.25 208 HIS A N 1
ATOM 1609 C CA . HIS A 1 208 ? 20.460 16.583 -13.467 1.00 74.25 208 HIS A CA 1
ATOM 1610 C C . HIS A 1 208 ? 20.468 16.104 -14.932 1.00 74.25 208 HIS A C 1
ATOM 1612 O O . HIS A 1 208 ? 20.886 16.868 -15.795 1.00 74.25 208 HIS A O 1
ATOM 1618 N N . LEU A 1 209 ? 20.031 14.86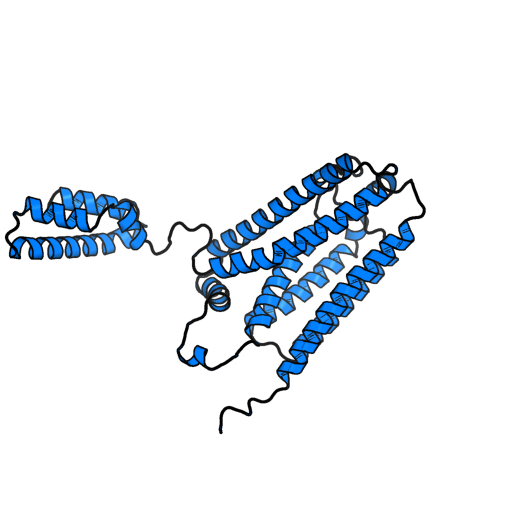9 -15.214 1.00 71.12 209 LEU A N 1
ATOM 1619 C CA . LEU A 1 209 ? 19.961 14.335 -16.577 1.00 71.12 209 LEU A CA 1
ATOM 1620 C C . LEU A 1 209 ? 18.683 14.741 -17.319 1.00 71.12 209 LEU A C 1
ATOM 1622 O O . LEU A 1 209 ? 18.709 14.808 -18.537 1.00 71.12 209 LEU A O 1
ATOM 1626 N N . ASN A 1 210 ? 17.584 15.015 -16.610 1.00 79.00 210 ASN A N 1
ATOM 1627 C CA . ASN A 1 210 ? 16.286 15.343 -17.217 1.00 79.00 210 ASN A CA 1
ATOM 1628 C C . ASN A 1 210 ? 15.559 16.471 -16.462 1.00 79.00 210 ASN A C 1
ATOM 1630 O O . ASN A 1 210 ? 14.360 16.389 -16.201 1.00 79.00 210 ASN A O 1
ATOM 1634 N N . ASP A 1 211 ? 16.302 17.473 -15.984 1.00 79.31 211 ASP A N 1
ATOM 1635 C CA . ASP A 1 211 ? 15.769 18.632 -15.246 1.00 79.31 211 ASP A CA 1
ATOM 1636 C C . ASP A 1 211 ? 14.832 18.283 -14.063 1.00 79.31 211 ASP A C 1
ATOM 1638 O O . ASP A 1 211 ? 13.939 19.040 -13.681 1.00 79.31 211 ASP A O 1
ATOM 1642 N N . GLY A 1 212 ? 15.035 17.114 -13.451 1.00 74.38 212 GLY A N 1
ATOM 1643 C CA . GLY A 1 212 ? 14.229 16.599 -12.347 1.00 74.38 212 GLY A CA 1
ATOM 1644 C C . GLY A 1 212 ? 12.871 16.012 -12.745 1.00 74.38 212 GLY A C 1
ATOM 1645 O O . GLY A 1 212 ? 12.066 15.727 -11.855 1.00 74.38 212 GLY A O 1
ATOM 1646 N N . GLY A 1 213 ? 12.614 15.809 -14.039 1.00 80.69 213 GLY A N 1
ATOM 1647 C CA . GLY A 1 213 ? 11.412 15.162 -14.569 1.00 80.69 213 GLY A CA 1
ATOM 1648 C C . GLY A 1 213 ? 11.293 13.677 -14.190 1.00 80.69 213 GLY A C 1
ATOM 1649 O O . GLY A 1 213 ? 12.227 13.106 -13.621 1.00 80.69 213 GLY A O 1
ATOM 1650 N N . PRO A 1 214 ? 10.146 13.022 -14.445 1.00 84.19 214 PRO A N 1
ATOM 1651 C CA . PRO A 1 214 ? 9.974 11.593 -14.185 1.00 84.19 214 PRO A CA 1
ATOM 1652 C C . PRO A 1 214 ? 10.923 10.697 -14.993 1.00 84.19 214 PRO A C 1
ATOM 1654 O O . PRO A 1 214 ? 11.435 11.098 -16.034 1.00 84.19 214 PRO A O 1
ATOM 1657 N N . PHE A 1 215 ? 11.130 9.458 -14.532 1.00 79.06 215 PHE A N 1
ATOM 1658 C CA . PHE A 1 215 ? 11.926 8.462 -15.275 1.00 79.06 215 PHE A CA 1
ATOM 1659 C C . PHE A 1 215 ? 11.298 8.037 -16.600 1.00 79.06 215 PHE A C 1
ATOM 1661 O O . PHE A 1 215 ? 12.005 7.609 -17.510 1.00 79.06 215 PHE A O 1
ATOM 1668 N N . VAL A 1 216 ? 9.970 8.095 -16.672 1.00 84.62 216 VAL A N 1
ATOM 1669 C CA . VAL A 1 216 ? 9.217 7.663 -17.843 1.00 84.62 216 VAL A CA 1
ATOM 1670 C C . VAL A 1 216 ? 9.216 8.772 -18.885 1.00 84.62 216 VAL A C 1
ATOM 1672 O O . VAL A 1 216 ? 8.946 9.934 -18.563 1.00 84.62 216 VAL A O 1
ATOM 1675 N N . ASN A 1 217 ? 9.474 8.388 -20.135 1.00 86.25 217 ASN A N 1
ATOM 1676 C CA . ASN A 1 217 ? 9.440 9.285 -21.279 1.00 86.25 217 ASN A CA 1
ATOM 1677 C C . ASN A 1 217 ? 8.092 10.025 -21.354 1.00 86.25 217 ASN A C 1
ATOM 1679 O O . ASN A 1 217 ? 7.020 9.410 -21.361 1.00 86.25 217 ASN A O 1
ATOM 1683 N N . GLN A 1 218 ? 8.150 11.357 -21.420 1.00 86.06 218 GLN A N 1
ATOM 1684 C CA . GLN A 1 218 ? 6.965 12.211 -21.420 1.00 86.06 218 GLN A CA 1
ATOM 1685 C C . GLN A 1 218 ? 6.079 12.022 -22.663 1.00 86.06 218 GLN A C 1
ATOM 1687 O O . GLN A 1 218 ? 4.865 12.217 -22.578 1.00 86.06 218 GLN A O 1
ATOM 1692 N N . ASP A 1 219 ? 6.632 11.553 -23.783 1.00 87.50 219 ASP A N 1
ATOM 1693 C CA . ASP A 1 219 ? 5.873 11.314 -25.017 1.00 87.50 219 ASP A CA 1
ATOM 1694 C C . ASP A 1 219 ? 4.808 10.211 -24.853 1.00 87.50 219 ASP A C 1
ATOM 1696 O O . ASP A 1 219 ? 3.780 10.193 -25.544 1.00 87.50 219 ASP A O 1
ATOM 1700 N N . LEU A 1 220 ? 4.996 9.322 -23.870 1.00 89.88 220 LEU A N 1
ATOM 1701 C CA . LEU A 1 220 ? 4.078 8.225 -23.558 1.00 89.88 220 LEU A CA 1
ATOM 1702 C C . LEU A 1 220 ? 2.739 8.701 -22.976 1.00 89.88 220 LEU A C 1
ATOM 1704 O O . LEU A 1 220 ? 1.764 7.942 -23.009 1.00 89.88 220 LEU A O 1
ATOM 1708 N N . TRP A 1 221 ? 2.640 9.947 -22.499 1.00 88.88 221 TRP A N 1
ATOM 1709 C CA . TRP A 1 221 ? 1.395 10.524 -21.970 1.00 88.88 221 TRP A CA 1
ATOM 1710 C C . TRP A 1 221 ? 0.284 10.675 -23.008 1.00 88.88 221 TRP A C 1
ATOM 1712 O O . TRP A 1 221 ? -0.885 10.778 -22.638 1.00 88.88 221 TRP A O 1
ATOM 1722 N N . THR A 1 222 ? 0.618 10.637 -24.297 1.00 89.38 222 THR A N 1
ATOM 1723 C CA . THR A 1 222 ? -0.362 10.806 -25.377 1.00 89.38 222 THR A CA 1
ATOM 1724 C C . THR A 1 222 ? -1.295 9.600 -25.515 1.00 89.38 222 THR A C 1
ATOM 1726 O O . THR A 1 222 ? -2.464 9.753 -25.863 1.00 89.38 222 THR A O 1
ATOM 1729 N N . PHE A 1 223 ? -0.796 8.390 -25.247 1.00 90.81 223 PHE A N 1
ATOM 1730 C CA . PHE A 1 223 ? -1.561 7.157 -25.459 1.00 90.81 223 PHE A CA 1
ATOM 1731 C C . PHE A 1 223 ? -1.219 6.065 -24.447 1.00 90.81 223 PHE A C 1
ATOM 1733 O O . PHE A 1 223 ? -2.110 5.533 -23.787 1.00 90.81 223 PHE A O 1
ATOM 1740 N N . TRP A 1 224 ? 0.067 5.752 -24.296 1.00 92.06 224 TRP A N 1
ATOM 1741 C CA . TRP A 1 224 ? 0.528 4.600 -23.528 1.00 92.06 224 TRP A CA 1
ATOM 1742 C C . TRP A 1 224 ? 0.260 4.724 -22.028 1.00 92.06 224 TRP A C 1
ATOM 1744 O O . TRP A 1 224 ? -0.293 3.798 -21.443 1.00 92.06 224 TRP A O 1
ATOM 1754 N N . LEU A 1 225 ? 0.568 5.860 -21.399 1.00 91.19 225 LEU A N 1
ATOM 1755 C CA . LEU A 1 225 ? 0.287 6.054 -19.972 1.00 91.19 225 LEU A CA 1
ATOM 1756 C C . LEU A 1 225 ? -1.217 6.128 -19.658 1.00 91.19 225 LEU A C 1
ATOM 1758 O O . LEU A 1 225 ? -1.645 5.453 -18.722 1.00 91.19 225 LEU A O 1
ATOM 1762 N N . PRO A 1 226 ? -2.060 6.843 -20.431 1.00 92.88 226 PRO A N 1
ATOM 1763 C CA . PRO A 1 226 ? -3.510 6.737 -20.283 1.00 92.88 226 PRO A CA 1
ATOM 1764 C C . PRO A 1 226 ? -4.029 5.298 -20.415 1.00 92.88 226 PRO A C 1
ATOM 1766 O O . PRO A 1 226 ? -4.819 4.861 -19.581 1.00 92.88 226 PRO A O 1
ATOM 1769 N N . ALA A 1 227 ? -3.566 4.541 -21.418 1.00 93.44 227 ALA A N 1
ATOM 1770 C CA . ALA A 1 227 ? -3.957 3.143 -21.609 1.00 93.44 227 ALA A CA 1
ATOM 1771 C C . ALA A 1 227 ? -3.513 2.251 -20.437 1.00 93.44 227 ALA A C 1
ATOM 1773 O O . ALA A 1 227 ? -4.288 1.420 -19.967 1.00 93.44 227 ALA A O 1
ATOM 1774 N N . TYR A 1 228 ? -2.308 2.479 -19.916 1.00 92.31 228 TYR A N 1
ATOM 1775 C CA . TYR A 1 228 ? -1.793 1.840 -18.711 1.00 92.31 228 TYR A CA 1
ATOM 1776 C C . TYR A 1 228 ? -2.676 2.126 -17.485 1.00 92.31 228 TYR A C 1
ATOM 1778 O O . TYR A 1 228 ? -3.084 1.195 -16.797 1.00 92.31 228 TYR A O 1
ATOM 1786 N N . TYR A 1 229 ? -3.063 3.381 -17.237 1.00 89.69 229 TYR A N 1
ATOM 1787 C CA . TYR A 1 229 ? -3.960 3.712 -16.122 1.00 89.69 229 TYR A CA 1
ATOM 1788 C C . TYR A 1 229 ? -5.360 3.109 -16.284 1.00 89.69 229 TYR A C 1
ATOM 1790 O O . TYR A 1 229 ? -5.963 2.696 -15.294 1.00 89.69 229 TYR A O 1
ATOM 1798 N N . VAL A 1 230 ? -5.876 3.019 -17.515 1.00 92.38 230 VAL A N 1
ATOM 1799 C CA . VAL A 1 230 ? -7.136 2.313 -17.799 1.00 92.38 230 VAL A CA 1
ATOM 1800 C C . VAL A 1 230 ? -7.003 0.826 -17.473 1.00 92.38 230 VAL A C 1
ATOM 1802 O O . VAL A 1 230 ? -7.885 0.274 -16.819 1.00 92.38 230 VAL A O 1
ATOM 1805 N N . LEU A 1 231 ? -5.900 0.189 -17.867 1.00 92.69 231 LEU A N 1
ATOM 1806 C CA . LEU A 1 231 ? -5.619 -1.210 -17.547 1.00 92.69 231 LEU A CA 1
ATOM 1807 C C . LEU A 1 231 ? -5.576 -1.439 -16.026 1.00 92.69 231 LEU A C 1
ATOM 1809 O O . LEU A 1 231 ? -6.303 -2.297 -15.524 1.00 92.69 231 LEU A O 1
ATOM 1813 N N . LEU A 1 232 ? -4.842 -0.601 -15.280 1.00 86.88 232 LEU A N 1
ATOM 1814 C CA . LEU A 1 232 ? -4.811 -0.661 -13.813 1.00 86.88 232 LEU A CA 1
ATOM 1815 C C . LEU A 1 232 ? -6.189 -0.448 -13.183 1.00 86.88 232 LEU A C 1
ATOM 1817 O O . LEU A 1 232 ? -6.531 -1.099 -12.197 1.00 86.88 232 LEU A O 1
ATOM 1821 N N . ALA A 1 233 ? -6.998 0.461 -13.730 1.00 82.50 233 ALA A N 1
ATOM 1822 C CA . ALA A 1 233 ? -8.347 0.701 -13.235 1.00 82.50 233 ALA A CA 1
ATOM 1823 C C . ALA A 1 233 ? -9.250 -0.528 -13.432 1.00 82.50 233 ALA A C 1
ATOM 1825 O O . ALA A 1 233 ? -10.053 -0.845 -12.552 1.00 82.50 233 ALA A O 1
ATOM 1826 N N . VAL A 1 234 ? -9.104 -1.245 -14.551 1.00 89.06 234 VAL A N 1
ATOM 1827 C CA . VAL A 1 234 ? -9.840 -2.491 -14.819 1.00 89.06 234 VAL A CA 1
ATOM 1828 C C . VAL A 1 234 ? -9.386 -3.606 -13.868 1.00 89.06 234 VAL A C 1
ATOM 1830 O O . VAL A 1 234 ? -10.236 -4.287 -13.287 1.00 89.06 234 VAL A O 1
ATOM 1833 N N . GLU A 1 235 ? -8.077 -3.748 -13.634 1.00 86.06 235 GLU A N 1
ATOM 1834 C CA . GLU A 1 235 ? -7.511 -4.671 -12.632 1.00 86.06 235 GLU A CA 1
ATOM 1835 C C . GLU A 1 235 ? -8.057 -4.378 -11.235 1.00 86.06 235 GLU A C 1
ATOM 1837 O O . GLU A 1 235 ? -8.580 -5.264 -10.548 1.00 86.06 235 GLU A O 1
ATOM 1842 N N . ALA A 1 236 ? -8.017 -3.106 -10.839 1.00 80.75 236 ALA A N 1
ATOM 1843 C CA . ALA A 1 236 ? -8.522 -2.658 -9.556 1.00 80.75 236 ALA A CA 1
ATOM 1844 C C . ALA A 1 236 ? -10.025 -2.923 -9.423 1.00 80.75 236 ALA A C 1
ATOM 1846 O O . ALA A 1 236 ? -10.478 -3.384 -8.377 1.00 80.75 236 ALA A O 1
ATOM 1847 N N . MET A 1 237 ? -10.809 -2.705 -10.482 1.00 80.38 237 MET A N 1
ATOM 1848 C CA . MET A 1 237 ? -12.245 -2.975 -10.478 1.00 80.38 237 MET A CA 1
ATOM 1849 C C . MET A 1 237 ? -12.547 -4.462 -10.240 1.00 80.38 237 MET A C 1
ATOM 1851 O O . MET A 1 237 ? -13.430 -4.778 -9.439 1.00 80.38 237 MET A O 1
ATOM 1855 N N . LEU A 1 238 ? -11.802 -5.381 -10.866 1.00 79.69 238 LEU A N 1
ATOM 1856 C CA . LEU A 1 238 ? -11.937 -6.824 -10.618 1.00 79.69 238 LEU A CA 1
ATOM 1857 C C . LEU A 1 238 ? -11.510 -7.207 -9.192 1.00 79.69 238 LEU A C 1
ATOM 1859 O O . LEU A 1 238 ? -12.183 -8.020 -8.545 1.00 79.69 238 LEU A O 1
ATOM 1863 N N . GLY A 1 239 ? -10.435 -6.600 -8.679 1.00 72.56 239 GLY A N 1
ATOM 1864 C CA . GLY A 1 239 ? -9.978 -6.773 -7.299 1.00 72.56 239 GLY A CA 1
ATOM 1865 C C . GLY A 1 239 ? -11.031 -6.325 -6.281 1.00 72.56 239 GLY A C 1
ATOM 1866 O O . GLY A 1 239 ? -11.443 -7.107 -5.422 1.00 72.56 239 GLY A O 1
ATOM 1867 N N . ILE A 1 240 ? -11.554 -5.105 -6.435 1.00 71.56 240 ILE A N 1
ATOM 1868 C CA . ILE A 1 240 ? -12.616 -4.535 -5.592 1.00 71.56 240 ILE A CA 1
ATOM 1869 C C . ILE A 1 240 ? -13.879 -5.394 -5.665 1.00 71.56 240 ILE A C 1
ATOM 1871 O O . ILE A 1 240 ? -14.459 -5.724 -4.631 1.00 71.56 240 ILE A O 1
ATOM 1875 N N . TRP A 1 241 ? -14.294 -5.821 -6.861 1.00 69.75 241 TRP A N 1
ATOM 1876 C CA . TRP A 1 241 ? -15.460 -6.693 -7.019 1.00 69.75 241 TRP A CA 1
ATOM 1877 C C . TRP A 1 241 ? -15.287 -8.010 -6.251 1.00 69.75 241 TRP A C 1
ATOM 1879 O O . TRP A 1 241 ? -16.221 -8.490 -5.597 1.00 69.75 241 TRP A O 1
ATOM 1889 N N . THR A 1 242 ? -14.090 -8.597 -6.309 1.00 68.69 242 THR A N 1
ATOM 1890 C CA . THR A 1 242 ? -13.758 -9.841 -5.601 1.00 68.69 242 THR A CA 1
ATOM 1891 C C . THR A 1 242 ? -13.835 -9.657 -4.085 1.00 68.69 242 THR A C 1
ATOM 1893 O O . THR A 1 242 ? -14.385 -10.519 -3.396 1.00 68.69 242 THR A O 1
ATOM 1896 N N . ILE A 1 243 ? -13.387 -8.506 -3.575 1.00 61.66 243 ILE A N 1
ATOM 1897 C CA . ILE A 1 243 ? -13.497 -8.138 -2.158 1.00 61.66 243 ILE A CA 1
ATOM 1898 C C . ILE A 1 243 ? -14.966 -7.962 -1.750 1.00 61.66 243 ILE A C 1
ATOM 1900 O O . ILE A 1 243 ? -15.404 -8.581 -0.782 1.00 61.66 243 ILE A O 1
ATOM 1904 N N . VAL A 1 244 ? -15.752 -7.192 -2.514 1.00 62.31 244 VAL A N 1
ATOM 1905 C CA . VAL A 1 244 ? -17.164 -6.891 -2.203 1.00 62.31 244 VAL A CA 1
ATOM 1906 C C . VAL A 1 244 ? -18.020 -8.156 -2.150 1.00 62.31 244 VAL A C 1
ATOM 1908 O O . VAL A 1 244 ? -18.871 -8.299 -1.274 1.00 62.31 244 VAL A O 1
ATOM 1911 N N . GLN A 1 245 ? -17.816 -9.091 -3.080 1.00 63.12 245 GLN A N 1
ATOM 1912 C CA . GLN A 1 245 ? -18.607 -10.324 -3.115 1.00 63.12 245 GLN A CA 1
ATOM 1913 C C . GLN A 1 245 ? -18.058 -11.436 -2.226 1.00 63.12 245 GLN A C 1
ATOM 1915 O O . GLN A 1 245 ? -18.775 -12.389 -1.919 1.00 63.12 245 GLN A O 1
ATOM 1920 N N . GLY A 1 246 ? -16.792 -11.341 -1.828 1.00 56.53 246 GLY A N 1
ATOM 1921 C CA . GLY A 1 246 ? -16.185 -12.240 -0.863 1.00 56.53 246 GLY A CA 1
ATOM 1922 C C . GLY A 1 246 ? -16.044 -13.696 -1.305 1.00 56.53 246 GLY A C 1
ATOM 1923 O O . GLY A 1 246 ? -15.758 -14.544 -0.463 1.00 56.53 246 GLY A O 1
ATOM 1924 N N . ARG A 1 247 ? -16.275 -13.985 -2.590 1.00 63.53 247 ARG A N 1
ATOM 1925 C CA . ARG A 1 247 ? -16.185 -15.306 -3.222 1.00 63.53 247 ARG A CA 1
ATOM 1926 C C . ARG A 1 247 ? -15.608 -15.137 -4.624 1.00 63.53 247 ARG A C 1
ATOM 1928 O O . ARG A 1 247 ? -16.073 -14.276 -5.381 1.00 63.53 247 ARG A O 1
ATOM 1935 N N . THR A 1 248 ? -14.650 -15.984 -4.991 1.00 67.19 248 THR A N 1
ATOM 1936 C CA . THR A 1 248 ? -14.144 -16.046 -6.366 1.00 67.19 248 THR A CA 1
ATOM 1937 C C . THR A 1 248 ? -14.911 -17.107 -7.153 1.00 67.19 248 THR A C 1
ATOM 1939 O O . THR A 1 248 ? -15.239 -18.170 -6.627 1.00 67.19 248 THR A O 1
ATOM 1942 N N . THR A 1 249 ? -15.247 -16.817 -8.407 1.00 79.31 249 THR A N 1
ATOM 1943 C CA . THR A 1 249 ? -15.947 -17.751 -9.298 1.00 79.31 249 THR A CA 1
ATOM 1944 C C . THR A 1 249 ? -15.061 -18.063 -10.497 1.00 79.31 249 THR A C 1
ATOM 1946 O O . THR A 1 249 ? -14.246 -17.237 -10.903 1.00 79.31 249 THR A O 1
ATOM 1949 N N . ARG A 1 250 ? -15.240 -19.240 -11.105 1.00 79.69 250 ARG A N 1
ATOM 1950 C CA . ARG A 1 250 ? -14.518 -19.637 -12.326 1.00 79.69 250 ARG A CA 1
ATOM 1951 C C . ARG A 1 250 ? -14.506 -18.551 -13.418 1.00 79.69 250 ARG A C 1
ATOM 1953 O O . ARG A 1 250 ? -13.417 -18.185 -13.843 1.00 79.69 250 ARG A O 1
ATOM 1960 N N . PRO A 1 251 ? -15.637 -17.942 -13.830 1.00 82.38 251 PRO A N 1
ATOM 1961 C CA . PRO A 1 251 ? -15.592 -16.887 -14.845 1.00 82.38 251 PRO A CA 1
ATOM 1962 C C . PRO A 1 251 ? -14.774 -15.656 -14.418 1.00 82.38 251 PRO A C 1
ATOM 1964 O O . PRO A 1 251 ? -14.160 -15.027 -15.270 1.00 82.38 251 PRO A O 1
ATOM 1967 N N . ARG A 1 252 ? -14.705 -15.328 -13.120 1.00 79.88 252 ARG A N 1
ATOM 1968 C CA . ARG A 1 252 ? -13.878 -14.212 -12.623 1.00 79.88 252 ARG A CA 1
ATOM 1969 C C . ARG A 1 252 ? -12.390 -14.528 -12.652 1.00 79.88 252 ARG A C 1
ATOM 1971 O O . ARG A 1 252 ? -11.614 -13.672 -13.049 1.00 79.88 252 ARG A O 1
ATOM 1978 N N . LEU A 1 253 ? -12.000 -15.746 -12.277 1.00 83.69 253 LEU A N 1
ATOM 1979 C CA . LEU A 1 253 ? -10.610 -16.189 -12.415 1.00 83.69 253 LEU A CA 1
ATOM 1980 C C . LEU A 1 253 ? -10.176 -16.204 -13.881 1.00 83.69 253 LEU A C 1
ATOM 1982 O O . LEU A 1 253 ? -9.074 -15.768 -14.184 1.00 83.69 253 LEU A O 1
ATOM 1986 N N . ALA A 1 254 ? -11.053 -16.643 -14.791 1.00 87.00 254 ALA A N 1
ATOM 1987 C CA . ALA A 1 254 ? -10.787 -16.562 -16.225 1.00 87.00 254 ALA A CA 1
ATOM 1988 C C . ALA A 1 254 ? -10.640 -15.108 -16.697 1.00 87.00 254 ALA A C 1
ATOM 1990 O O . ALA A 1 254 ? -9.736 -14.817 -17.471 1.00 87.00 254 ALA A O 1
ATOM 1991 N N . ALA A 1 255 ? -11.495 -14.197 -16.217 1.00 88.12 255 ALA A N 1
ATOM 1992 C CA . ALA A 1 255 ? -11.396 -12.776 -16.542 1.00 88.12 255 ALA A CA 1
ATOM 1993 C C . ALA A 1 255 ? -10.088 -12.155 -16.029 1.00 88.12 255 ALA A C 1
ATOM 1995 O O . ALA A 1 255 ? -9.450 -11.427 -16.777 1.00 88.12 255 ALA A O 1
ATOM 1996 N N . ARG A 1 256 ? -9.665 -12.479 -14.798 1.00 87.50 256 ARG A N 1
ATOM 1997 C CA . ARG A 1 256 ? -8.388 -12.016 -14.234 1.00 87.50 256 ARG A CA 1
ATOM 1998 C C . ARG A 1 256 ? -7.197 -12.549 -15.026 1.00 87.50 256 ARG A C 1
ATOM 2000 O O . ARG A 1 256 ? -6.425 -11.755 -15.534 1.00 87.50 256 ARG A O 1
ATOM 2007 N N . ALA A 1 257 ? -7.138 -13.861 -15.251 1.00 90.75 257 ALA A N 1
ATOM 2008 C CA . ALA A 1 257 ? -6.085 -14.485 -16.051 1.00 90.75 257 ALA A CA 1
ATOM 2009 C C . ALA A 1 257 ? -6.004 -13.911 -17.479 1.00 90.75 257 ALA A C 1
ATOM 2011 O O . ALA A 1 257 ? -4.916 -13.704 -18.009 1.00 90.75 257 ALA A O 1
ATOM 2012 N N . ALA A 1 258 ? -7.149 -13.645 -18.117 1.00 93.69 258 ALA A N 1
ATOM 2013 C CA . ALA A 1 258 ? -7.179 -13.003 -19.428 1.00 93.69 258 ALA A CA 1
ATOM 2014 C C . ALA A 1 258 ? -6.621 -11.576 -19.371 1.00 93.69 258 ALA A C 1
ATOM 2016 O O . ALA A 1 258 ? -5.912 -11.161 -20.285 1.00 93.69 258 ALA A O 1
ATOM 2017 N N . LEU A 1 259 ? -6.926 -10.842 -18.303 1.00 92.50 259 LEU A N 1
ATOM 2018 C CA . LEU A 1 259 ? -6.441 -9.488 -18.106 1.00 92.50 259 LEU A CA 1
ATOM 2019 C C . LEU A 1 259 ? -4.928 -9.450 -17.841 1.00 92.50 259 LEU A C 1
ATOM 2021 O O . LEU A 1 259 ? -4.255 -8.630 -18.451 1.00 92.50 259 LEU A O 1
ATOM 2025 N N . ASP A 1 260 ? -4.388 -10.390 -17.058 1.00 90.88 260 ASP A N 1
ATOM 2026 C CA . ASP A 1 260 ? -2.942 -10.522 -16.822 1.00 90.88 260 ASP A CA 1
ATOM 2027 C C . ASP A 1 260 ? -2.191 -10.781 -18.144 1.00 90.88 260 ASP A C 1
ATOM 2029 O O . ASP A 1 260 ? -1.134 -10.209 -18.410 1.00 90.88 260 ASP A O 1
ATOM 2033 N N . VAL A 1 261 ? -2.766 -11.596 -19.040 1.00 95.56 261 VAL A N 1
ATOM 2034 C CA . VAL A 1 261 ? -2.211 -11.818 -20.388 1.00 95.56 261 VAL A CA 1
ATOM 2035 C C . VAL A 1 261 ? -2.291 -10.552 -21.241 1.00 95.56 261 VAL A C 1
ATOM 2037 O O . VAL A 1 261 ? -1.329 -10.225 -21.937 1.00 95.56 261 VAL A O 1
ATOM 2040 N N . VAL A 1 262 ? -3.409 -9.820 -21.193 1.00 96.25 262 VAL A N 1
ATOM 2041 C CA . VAL A 1 262 ? -3.546 -8.529 -21.888 1.00 96.25 262 VAL A CA 1
ATOM 2042 C C . VAL A 1 262 ? -2.513 -7.527 -21.372 1.00 96.25 262 VAL A C 1
ATOM 2044 O O . VAL A 1 262 ? -1.884 -6.856 -22.189 1.00 96.25 262 VAL A O 1
ATOM 2047 N N . ALA A 1 263 ? -2.281 -7.468 -20.060 1.00 92.19 263 ALA A N 1
ATOM 2048 C CA . ALA A 1 263 ? -1.248 -6.643 -19.446 1.00 92.19 263 ALA A CA 1
ATOM 2049 C C . ALA A 1 263 ? 0.152 -7.045 -19.929 1.00 92.19 263 ALA A C 1
ATOM 2051 O O . ALA A 1 263 ? 0.915 -6.195 -20.386 1.00 92.19 263 ALA A O 1
ATOM 2052 N N . GLY A 1 264 ? 0.466 -8.344 -19.935 1.00 92.81 264 GLY A N 1
ATOM 2053 C CA . GLY A 1 264 ? 1.728 -8.868 -20.460 1.00 92.81 264 GLY A CA 1
ATOM 2054 C C . GLY A 1 264 ? 1.984 -8.482 -21.916 1.00 92.81 264 GLY A C 1
ATOM 2055 O O . GLY A 1 264 ? 3.074 -8.022 -22.262 1.00 92.81 264 GLY A O 1
ATOM 2056 N N . VAL A 1 265 ? 0.965 -8.609 -22.771 1.00 96.31 265 VAL A N 1
ATOM 2057 C CA . VAL A 1 265 ? 1.038 -8.183 -24.177 1.00 96.31 265 VAL A CA 1
ATOM 2058 C C . VAL A 1 265 ? 1.200 -6.668 -24.276 1.00 96.31 265 VAL A C 1
ATOM 2060 O O . VAL A 1 265 ? 2.060 -6.206 -25.019 1.00 96.31 265 VAL A O 1
ATOM 2063 N N . PHE A 1 266 ? 0.427 -5.894 -23.514 1.00 95.75 266 PHE A N 1
ATOM 2064 C CA . PHE A 1 266 ? 0.513 -4.436 -23.488 1.00 95.75 266 PHE A CA 1
ATOM 2065 C C . PHE A 1 266 ? 1.930 -3.959 -23.148 1.00 95.75 266 PHE A C 1
ATOM 2067 O O . PHE A 1 266 ? 2.509 -3.189 -23.915 1.00 95.75 266 PHE A O 1
ATOM 2074 N N . PHE A 1 267 ? 2.524 -4.467 -22.063 1.00 91.06 267 PHE A N 1
ATOM 2075 C CA . PHE A 1 267 ? 3.889 -4.108 -21.672 1.00 91.06 267 PHE A CA 1
ATOM 2076 C C . PHE A 1 267 ? 4.940 -4.620 -22.660 1.00 91.06 267 PHE A C 1
ATOM 2078 O O . PHE A 1 267 ? 5.914 -3.922 -22.919 1.00 91.06 267 PHE A O 1
ATOM 2085 N N . THR A 1 268 ? 4.730 -5.793 -23.265 1.00 91.38 268 THR A N 1
ATOM 2086 C CA . THR A 1 268 ? 5.612 -6.309 -24.324 1.00 91.38 268 THR A CA 1
ATOM 2087 C C . THR A 1 268 ? 5.643 -5.362 -25.524 1.00 91.38 268 THR A C 1
ATOM 2089 O O . THR A 1 268 ? 6.718 -5.008 -25.999 1.00 91.38 268 THR A O 1
ATOM 2092 N N . VAL A 1 269 ? 4.479 -4.916 -26.011 1.00 92.88 269 VAL A N 1
ATOM 2093 C CA . VAL A 1 269 ? 4.422 -3.971 -27.138 1.00 92.88 269 VAL A CA 1
ATOM 2094 C C . VAL A 1 269 ? 4.981 -2.609 -26.727 1.00 92.88 269 VAL A C 1
ATOM 2096 O O . VAL A 1 269 ? 5.705 -2.004 -27.512 1.00 92.88 269 VAL A O 1
ATOM 2099 N N . LEU A 1 270 ? 4.704 -2.141 -25.506 1.00 89.31 270 LEU A N 1
ATOM 2100 C CA . LEU A 1 270 ? 5.260 -0.892 -24.984 1.00 89.31 270 LEU A CA 1
ATOM 2101 C C . LEU A 1 270 ? 6.796 -0.910 -25.019 1.00 89.31 270 LEU A C 1
ATOM 2103 O O . LEU A 1 270 ? 7.385 -0.014 -25.612 1.00 89.31 270 LEU A O 1
ATOM 2107 N N . VAL A 1 271 ? 7.427 -1.945 -24.452 1.00 86.69 271 VAL A N 1
ATOM 2108 C CA . VAL A 1 271 ? 8.894 -2.086 -24.402 1.00 86.69 271 VAL A CA 1
ATOM 2109 C C . VAL A 1 271 ? 9.495 -2.231 -25.800 1.00 86.69 271 VAL A C 1
ATOM 2111 O O . VAL A 1 271 ? 10.483 -1.584 -26.111 1.00 86.69 271 VAL A O 1
ATOM 2114 N N . LEU A 1 272 ? 8.886 -3.038 -26.676 1.00 86.44 272 LEU A N 1
ATOM 2115 C CA . LEU A 1 272 ? 9.444 -3.306 -28.007 1.00 86.44 272 LEU A CA 1
ATOM 2116 C C . LEU A 1 272 ? 9.241 -2.171 -29.019 1.00 86.44 272 LEU A C 1
ATOM 2118 O O . LEU A 1 272 ? 9.899 -2.162 -30.059 1.00 86.44 272 LEU A O 1
ATOM 2122 N N . THR A 1 273 ? 8.293 -1.261 -28.779 1.00 86.25 273 THR A N 1
ATOM 2123 C CA . THR A 1 273 ? 7.950 -0.205 -29.749 1.00 86.25 273 THR A CA 1
ATOM 2124 C C . THR A 1 273 ? 8.267 1.201 -29.269 1.00 86.25 273 THR A C 1
ATOM 2126 O O . THR A 1 273 ? 8.372 2.094 -30.109 1.00 86.25 273 THR A O 1
ATOM 2129 N N . GLN A 1 274 ? 8.390 1.422 -27.958 1.00 87.56 274 GLN A N 1
ATOM 2130 C CA . GLN A 1 274 ? 8.585 2.747 -27.382 1.00 87.56 274 GLN A CA 1
ATOM 2131 C C . GLN A 1 274 ? 9.818 2.803 -26.489 1.00 87.56 274 GLN A C 1
ATOM 2133 O O . GLN A 1 274 ? 10.151 1.852 -25.788 1.00 87.56 274 GLN A O 1
ATOM 2138 N N . GLN A 1 275 ? 10.432 3.982 -26.432 1.00 84.44 275 GLN A N 1
ATOM 2139 C CA . GLN A 1 275 ? 11.434 4.290 -25.418 1.00 84.44 275 GLN A CA 1
ATOM 2140 C C . GLN A 1 275 ? 10.728 4.586 -24.096 1.00 84.44 275 GLN A C 1
ATOM 2142 O O . GLN A 1 275 ? 10.155 5.661 -23.919 1.00 84.44 275 GLN A O 1
ATOM 2147 N N . VAL A 1 276 ? 10.725 3.598 -23.196 1.00 83.19 276 VAL A N 1
ATOM 2148 C CA . VAL A 1 276 ? 10.050 3.685 -21.891 1.00 83.19 276 VAL A CA 1
ATOM 2149 C C . VAL A 1 276 ? 10.751 4.671 -20.961 1.00 83.19 276 VAL A C 1
ATOM 2151 O O . VAL A 1 276 ? 10.092 5.474 -20.299 1.00 83.19 276 VAL A O 1
ATOM 2154 N N . ILE A 1 277 ? 12.081 4.611 -20.924 1.00 81.38 277 ILE A N 1
ATOM 2155 C CA . ILE A 1 277 ? 12.920 5.519 -20.143 1.00 81.38 277 ILE A CA 1
ATOM 2156 C C . ILE A 1 277 ? 13.114 6.813 -20.930 1.00 81.38 277 ILE A C 1
ATOM 2158 O O . ILE A 1 277 ? 13.209 6.795 -22.158 1.00 81.38 277 ILE A O 1
ATOM 2162 N N . ASP A 1 278 ? 13.155 7.935 -20.218 1.00 82.44 278 ASP A N 1
ATOM 2163 C CA . ASP A 1 278 ? 13.434 9.228 -20.825 1.00 82.44 278 ASP A CA 1
ATOM 2164 C C . ASP A 1 278 ? 14.778 9.218 -21.597 1.00 82.44 278 ASP A C 1
ATOM 2166 O O . ASP A 1 278 ? 15.805 8.811 -21.036 1.00 82.44 278 ASP A O 1
ATOM 2170 N N . PRO A 1 279 ? 14.814 9.679 -22.862 1.00 79.38 279 PRO A N 1
ATOM 2171 C CA . PRO A 1 279 ? 16.026 9.664 -23.683 1.00 79.38 279 PRO A CA 1
ATOM 2172 C C . PRO A 1 279 ? 17.210 10.421 -23.067 1.00 79.38 279 PRO A C 1
ATOM 2174 O O . PRO A 1 279 ? 18.368 10.080 -23.320 1.00 79.38 279 PRO A O 1
ATOM 2177 N N . ALA A 1 280 ? 16.952 11.449 -22.256 1.00 76.69 280 ALA A N 1
ATOM 2178 C CA . ALA A 1 280 ? 17.997 12.220 -21.589 1.00 76.69 280 ALA A CA 1
ATOM 2179 C C . ALA A 1 280 ? 18.702 11.398 -20.491 1.00 76.69 280 ALA A C 1
ATOM 2181 O O . ALA A 1 280 ? 19.897 11.559 -20.243 1.00 76.69 280 ALA A O 1
ATOM 2182 N N . ILE A 1 281 ? 17.987 10.443 -19.891 1.00 71.12 281 ILE A N 1
ATOM 2183 C CA . ILE A 1 281 ? 18.536 9.473 -18.937 1.00 71.12 281 ILE A CA 1
ATOM 2184 C C . ILE A 1 281 ? 19.309 8.386 -19.690 1.00 71.12 281 ILE A C 1
ATOM 2186 O O . ILE A 1 281 ? 20.441 8.068 -19.331 1.00 71.12 281 ILE A O 1
ATOM 2190 N N . ASP A 1 282 ? 18.723 7.861 -20.766 1.00 66.50 282 ASP A N 1
ATOM 2191 C CA . ASP A 1 282 ? 19.307 6.797 -21.590 1.00 66.50 282 ASP A CA 1
ATOM 2192 C C . ASP A 1 282 ? 20.660 7.225 -22.196 1.00 66.50 282 ASP A C 1
ATOM 2194 O O . ASP A 1 282 ? 21.673 6.529 -22.109 1.00 66.50 282 ASP A O 1
ATOM 2198 N N . SER A 1 283 ? 20.722 8.454 -22.712 1.00 63.88 283 SER A N 1
ATOM 2199 C CA . SER A 1 283 ? 21.932 9.035 -23.310 1.00 63.88 283 SER A CA 1
ATOM 2200 C C . SER A 1 283 ? 23.020 9.439 -22.303 1.00 63.88 283 SER A C 1
ATOM 2202 O O . SER A 1 283 ? 24.196 9.498 -22.681 1.00 63.88 283 SER A O 1
ATOM 2204 N N . GLY A 1 284 ? 22.653 9.703 -21.043 1.00 57.41 284 GLY A N 1
ATOM 2205 C CA . GLY A 1 284 ? 23.579 10.050 -19.958 1.00 57.41 284 GLY A CA 1
ATOM 2206 C C . GLY A 1 284 ? 24.157 8.841 -19.214 1.00 57.41 284 GLY A C 1
ATOM 2207 O O . GLY A 1 284 ? 25.250 8.934 -18.662 1.00 57.41 284 GLY A O 1
ATOM 2208 N N . ILE A 1 285 ? 23.450 7.706 -19.229 1.00 54.12 285 ILE A N 1
ATOM 2209 C CA . ILE A 1 285 ? 23.822 6.462 -18.536 1.00 54.12 285 ILE A CA 1
ATOM 2210 C C . ILE A 1 285 ? 24.485 5.448 -19.499 1.00 54.12 285 ILE A C 1
ATOM 2212 O O . ILE A 1 285 ? 25.370 4.711 -19.073 1.00 54.12 285 ILE A O 1
ATOM 2216 N N . ILE A 1 286 ? 24.121 5.415 -20.796 1.00 52.16 286 ILE A N 1
ATOM 2217 C CA . ILE A 1 286 ? 24.367 4.256 -21.694 1.00 52.16 286 ILE A CA 1
ATOM 2218 C C . ILE A 1 286 ? 25.238 4.586 -22.933 1.00 52.16 286 ILE A C 1
ATOM 2220 O O . ILE A 1 286 ? 25.133 3.958 -23.985 1.00 52.16 286 ILE A O 1
ATOM 2224 N N . GLN A 1 287 ? 26.173 5.541 -22.856 1.00 47.31 287 GLN A N 1
ATOM 2225 C CA . GLN A 1 287 ? 27.118 5.784 -23.970 1.00 47.31 287 GLN A CA 1
ATOM 2226 C C . GLN A 1 287 ? 28.221 4.713 -24.132 1.00 47.31 287 GLN A C 1
ATOM 2228 O O . GLN A 1 287 ? 28.963 4.751 -25.115 1.00 47.31 287 GLN A O 1
ATOM 2233 N N . THR A 1 288 ? 28.352 3.738 -23.225 1.00 42.16 288 THR A N 1
ATOM 2234 C CA . THR A 1 288 ? 29.507 2.816 -23.198 1.00 42.16 288 THR A CA 1
ATOM 2235 C C . THR A 1 288 ? 29.302 1.426 -23.793 1.00 42.16 288 THR A C 1
ATOM 2237 O O . THR A 1 288 ? 30.299 0.737 -23.995 1.00 42.16 288 THR A O 1
ATOM 2240 N N . SER A 1 289 ? 28.101 0.974 -24.162 1.00 38.47 289 SER A N 1
ATOM 2241 C CA . SER A 1 289 ? 28.003 -0.261 -24.958 1.00 38.47 289 SER A CA 1
ATOM 2242 C C . SER A 1 289 ? 26.660 -0.441 -25.652 1.00 38.47 289 SER A C 1
ATOM 2244 O O . SER A 1 289 ? 25.645 0.126 -25.274 1.00 38.47 289 SER A O 1
ATOM 2246 N N . ARG A 1 290 ? 26.694 -1.279 -26.688 1.00 41.53 290 ARG A N 1
ATOM 2247 C CA . ARG A 1 290 ? 25.595 -1.843 -27.484 1.00 41.53 290 ARG A CA 1
ATOM 2248 C C . ARG A 1 290 ? 24.658 -2.707 -26.598 1.00 41.53 290 ARG A C 1
ATOM 2250 O O . ARG A 1 290 ? 24.522 -3.901 -26.832 1.00 41.53 290 ARG A O 1
ATOM 2257 N N . ALA A 1 291 ? 24.134 -2.130 -25.515 1.00 48.28 291 ALA A N 1
ATOM 2258 C CA . ALA A 1 291 ? 23.522 -2.796 -24.361 1.00 48.28 291 ALA A CA 1
ATOM 2259 C C . ALA A 1 291 ? 21.984 -2.752 -24.337 1.00 48.28 291 ALA A C 1
ATOM 2261 O O . ALA A 1 291 ? 21.379 -3.329 -23.441 1.00 48.28 291 ALA A O 1
ATOM 2262 N N . THR A 1 292 ? 21.344 -2.122 -25.319 1.00 54.34 292 THR A N 1
ATOM 2263 C CA . THR A 1 292 ? 19.880 -2.011 -25.398 1.00 54.34 292 THR A CA 1
ATOM 2264 C C . THR A 1 292 ? 19.193 -3.374 -25.572 1.00 54.34 292 THR A C 1
ATOM 2266 O O . THR A 1 292 ? 18.179 -3.635 -24.934 1.00 54.34 292 THR A O 1
ATOM 2269 N N . ASP A 1 293 ? 19.805 -4.311 -26.308 1.00 62.19 293 ASP A N 1
ATOM 2270 C CA . ASP A 1 293 ? 19.166 -5.593 -26.647 1.00 62.19 293 ASP A CA 1
ATOM 2271 C C . ASP A 1 293 ? 18.908 -6.514 -25.437 1.00 62.19 293 ASP A C 1
ATOM 2273 O O . ASP A 1 293 ? 17.914 -7.239 -25.410 1.00 62.19 293 ASP A O 1
ATOM 2277 N N . TRP A 1 294 ? 19.788 -6.540 -24.427 1.00 68.25 294 TRP A N 1
ATOM 2278 C CA . TRP A 1 294 ? 19.631 -7.472 -23.297 1.00 68.25 294 TRP A CA 1
ATOM 2279 C C . TRP A 1 294 ? 18.743 -6.915 -22.180 1.00 68.25 294 TRP A C 1
ATOM 2281 O O . TRP A 1 294 ? 18.140 -7.699 -21.446 1.00 68.25 294 TRP A O 1
ATOM 2291 N N . VAL A 1 295 ? 18.643 -5.587 -22.060 1.00 69.81 295 VAL A N 1
ATOM 2292 C CA . VAL A 1 295 ? 17.753 -4.920 -21.100 1.00 69.81 295 VAL A CA 1
ATOM 2293 C C . VAL A 1 295 ? 16.296 -5.134 -21.509 1.00 69.81 295 VAL A C 1
ATOM 2295 O O . VAL A 1 295 ? 15.482 -5.521 -20.672 1.00 69.81 295 VAL A O 1
ATOM 2298 N N . ASP A 1 296 ? 15.990 -5.020 -22.802 1.00 74.75 296 ASP A N 1
ATOM 2299 C CA . ASP A 1 296 ? 14.663 -5.347 -23.331 1.00 74.75 296 ASP A CA 1
ATOM 2300 C C . ASP A 1 296 ? 14.319 -6.820 -23.092 1.00 74.75 296 ASP A C 1
ATOM 2302 O O . ASP A 1 296 ? 13.225 -7.145 -22.627 1.00 74.75 296 ASP A O 1
ATOM 2306 N N . VAL A 1 297 ? 15.275 -7.731 -23.312 1.00 78.81 297 VAL A N 1
ATOM 2307 C CA . VAL A 1 297 ? 15.102 -9.157 -22.986 1.00 78.81 297 VAL A CA 1
ATOM 2308 C C . VAL A 1 297 ? 14.844 -9.357 -21.491 1.00 78.81 297 VAL A C 1
ATOM 2310 O O . VAL A 1 297 ? 13.969 -10.144 -21.130 1.00 78.81 297 VAL A O 1
ATOM 2313 N N . LEU A 1 298 ? 15.549 -8.640 -20.613 1.00 78.44 298 LEU A N 1
ATOM 2314 C CA . LEU A 1 298 ? 15.320 -8.696 -19.170 1.00 78.44 298 LEU A CA 1
ATOM 2315 C C . LEU A 1 298 ? 13.909 -8.211 -18.809 1.00 78.44 298 LEU A C 1
ATOM 2317 O O . LEU A 1 298 ? 13.225 -8.883 -18.036 1.00 78.44 298 LEU A O 1
ATOM 2321 N N . TYR A 1 299 ? 13.443 -7.103 -19.391 1.00 80.62 299 TYR A N 1
ATOM 2322 C CA . TYR A 1 299 ? 12.076 -6.619 -19.191 1.00 80.62 299 TYR A CA 1
ATOM 2323 C C . TYR A 1 299 ? 11.046 -7.649 -19.636 1.00 80.62 299 TYR A C 1
ATOM 2325 O O . TYR A 1 299 ? 10.124 -7.944 -18.880 1.00 80.62 299 TYR A O 1
ATOM 2333 N N . LEU A 1 300 ? 11.228 -8.263 -20.807 1.00 85.81 300 LEU A N 1
ATOM 2334 C CA . LEU A 1 300 ? 10.336 -9.317 -21.287 1.00 85.81 300 LEU A CA 1
ATOM 2335 C C . LEU A 1 300 ? 10.324 -10.529 -20.350 1.00 85.81 300 LEU A C 1
ATOM 2337 O O . LEU A 1 300 ? 9.253 -11.054 -20.049 1.00 85.81 300 LEU A O 1
ATOM 2341 N N . VAL A 1 301 ? 11.487 -10.952 -19.849 1.00 83.62 301 VAL A N 1
ATOM 2342 C CA . VAL A 1 301 ? 11.585 -12.056 -18.883 1.00 83.62 301 VAL A CA 1
ATOM 2343 C C . VAL A 1 301 ? 10.849 -11.717 -17.587 1.00 83.62 301 VAL A C 1
ATOM 2345 O O . VAL A 1 301 ? 10.134 -12.568 -17.064 1.00 83.62 301 VAL A O 1
ATOM 2348 N N . VAL A 1 302 ? 10.974 -10.488 -17.082 1.00 81.81 302 VAL A N 1
ATOM 2349 C CA . VAL A 1 302 ? 10.268 -10.046 -15.870 1.00 81.81 302 VAL A CA 1
ATOM 2350 C C . VAL A 1 302 ? 8.760 -9.968 -16.111 1.00 81.81 302 VAL A C 1
ATOM 2352 O O . VAL A 1 302 ? 8.005 -10.553 -15.337 1.00 81.81 302 VAL A O 1
ATOM 2355 N N . ILE A 1 303 ? 8.319 -9.312 -17.191 1.00 86.88 303 ILE A N 1
ATOM 2356 C CA . ILE A 1 303 ? 6.901 -9.171 -17.558 1.00 86.88 303 ILE A CA 1
ATOM 2357 C C . ILE A 1 303 ? 6.247 -10.551 -17.637 1.00 86.88 303 ILE A C 1
ATOM 2359 O O . ILE A 1 303 ? 5.269 -10.824 -16.943 1.00 86.88 303 ILE A O 1
ATOM 2363 N N . TRP A 1 304 ? 6.810 -11.453 -18.442 1.00 90.94 304 TRP A N 1
ATOM 2364 C CA . TRP A 1 304 ? 6.232 -12.781 -18.624 1.00 90.94 304 TRP A CA 1
ATOM 2365 C C . TRP A 1 304 ? 6.440 -13.684 -17.411 1.00 90.94 304 TRP A C 1
ATOM 2367 O O . TRP A 1 304 ? 5.595 -14.535 -17.154 1.00 90.94 304 TRP A O 1
ATOM 2377 N N . GLY A 1 305 ? 7.497 -13.484 -16.622 1.00 83.44 305 GLY A N 1
ATOM 2378 C CA . GLY A 1 305 ? 7.682 -14.165 -15.343 1.00 83.44 305 GLY A CA 1
ATOM 2379 C C . GLY A 1 305 ? 6.554 -13.858 -14.357 1.00 83.44 305 GLY A C 1
ATOM 2380 O O . GLY A 1 305 ? 6.000 -14.783 -13.763 1.00 83.44 305 GLY A O 1
ATOM 2381 N N . VAL A 1 306 ? 6.166 -12.584 -14.239 1.00 83.00 306 VAL A N 1
ATOM 2382 C CA . VAL A 1 306 ? 5.030 -12.149 -13.409 1.00 83.00 306 VAL A CA 1
ATOM 2383 C C . VAL A 1 306 ? 3.716 -12.715 -13.948 1.00 83.00 306 VAL A C 1
ATOM 2385 O O . VAL A 1 306 ? 2.981 -13.354 -13.201 1.00 83.00 306 VAL A O 1
ATOM 2388 N N . VAL A 1 307 ? 3.457 -12.589 -15.254 1.00 88.00 307 VAL A N 1
ATOM 2389 C CA . VAL A 1 307 ? 2.228 -13.121 -15.872 1.00 88.00 307 VAL A CA 1
ATOM 2390 C C . VAL A 1 307 ? 2.113 -14.634 -15.679 1.00 88.00 307 VAL A C 1
ATOM 2392 O O . VAL A 1 307 ? 1.055 -15.140 -15.316 1.00 88.00 307 VAL A O 1
ATOM 2395 N N . LEU A 1 308 ? 3.195 -15.387 -15.890 1.00 87.88 308 LEU A N 1
ATOM 2396 C CA . LEU A 1 308 ? 3.195 -16.840 -15.703 1.00 87.88 308 LEU A CA 1
ATOM 2397 C C . LEU A 1 308 ? 2.977 -17.231 -14.240 1.00 87.88 308 LEU A C 1
ATOM 2399 O O . LEU A 1 308 ? 2.297 -18.226 -13.972 1.00 87.88 308 LEU A O 1
ATOM 2403 N N . TRP A 1 309 ? 3.529 -16.461 -13.302 1.00 83.69 309 TRP A N 1
ATOM 2404 C CA . TRP A 1 309 ? 3.288 -16.652 -11.877 1.00 83.69 309 TRP A CA 1
ATOM 2405 C C . TRP A 1 309 ? 1.813 -16.432 -11.519 1.00 83.69 309 TRP A C 1
ATOM 2407 O O . TRP A 1 309 ? 1.200 -17.303 -10.895 1.00 83.69 309 TRP A O 1
ATOM 2417 N N . ASP A 1 310 ? 1.211 -15.337 -11.978 1.00 83.19 310 ASP A N 1
ATOM 2418 C CA . ASP A 1 310 ? -0.197 -15.026 -11.707 1.00 83.19 310 ASP A CA 1
ATOM 2419 C C . ASP A 1 310 ? -1.145 -16.038 -12.366 1.00 83.19 310 ASP A C 1
ATOM 2421 O O . ASP A 1 310 ? -2.108 -16.504 -11.744 1.00 83.19 310 ASP A O 1
ATOM 2425 N N . LEU A 1 311 ? -0.819 -16.504 -13.576 1.00 86.75 311 LEU A N 1
ATOM 2426 C CA . LEU A 1 311 ? -1.531 -17.604 -14.227 1.00 86.75 311 LEU A CA 1
ATOM 2427 C C . LEU A 1 311 ? -1.421 -18.907 -13.428 1.00 86.75 311 LEU A C 1
ATOM 2429 O O . LEU A 1 311 ? -2.417 -19.620 -13.273 1.00 86.75 311 LEU A O 1
ATOM 2433 N N . TYR A 1 312 ? -0.239 -19.229 -12.897 1.00 85.56 312 TYR A N 1
ATOM 2434 C CA . TYR A 1 312 ? -0.049 -20.399 -12.041 1.00 85.56 312 TYR A CA 1
ATOM 2435 C C . TYR A 1 312 ? -0.925 -20.321 -10.782 1.00 85.56 312 TYR A C 1
ATOM 2437 O O . TYR A 1 312 ? -1.609 -21.297 -10.450 1.00 85.56 312 TYR A O 1
ATOM 2445 N N . VAL A 1 313 ? -0.972 -19.159 -10.123 1.00 79.50 313 VAL A N 1
ATOM 2446 C CA . VAL A 1 313 ? -1.847 -18.914 -8.967 1.00 79.50 313 VAL A CA 1
ATOM 2447 C C . VAL A 1 313 ? -3.318 -19.069 -9.362 1.00 79.50 313 VAL A C 1
ATOM 2449 O O . VAL A 1 313 ? -4.049 -19.823 -8.714 1.00 79.50 313 VAL A O 1
ATOM 2452 N N . CYS A 1 314 ? -3.748 -18.473 -10.476 1.00 83.06 314 CYS A N 1
ATOM 2453 C CA . CYS A 1 314 ? -5.114 -18.613 -10.983 1.00 83.06 314 CYS A CA 1
ATOM 2454 C C . CYS A 1 314 ? -5.491 -20.077 -11.253 1.00 83.06 314 CYS A C 1
ATOM 2456 O O . CYS A 1 314 ? -6.582 -20.512 -10.879 1.00 83.06 314 CYS A O 1
ATOM 2458 N N . VAL A 1 315 ? -4.595 -20.868 -11.853 1.00 83.00 315 VAL A N 1
ATOM 2459 C CA . VAL A 1 315 ? -4.813 -22.302 -12.107 1.00 83.00 315 VAL A CA 1
ATOM 2460 C C . VAL A 1 315 ? -4.893 -23.093 -10.801 1.00 83.00 315 VAL A C 1
ATOM 2462 O O . VAL A 1 315 ? -5.743 -23.980 -10.675 1.00 83.00 315 VAL A O 1
ATOM 2465 N N . LYS A 1 316 ? -4.047 -22.775 -9.814 1.00 79.50 316 LYS A N 1
ATOM 2466 C CA . LYS A 1 316 ? -4.098 -23.388 -8.480 1.00 79.50 316 LYS A CA 1
ATOM 2467 C C . LYS A 1 316 ? -5.465 -23.148 -7.830 1.00 79.50 316 LYS A C 1
ATOM 2469 O O . LYS A 1 316 ? -6.100 -24.111 -7.406 1.00 79.50 316 LYS A O 1
ATOM 2474 N N . ILE A 1 317 ? -5.955 -21.906 -7.835 1.00 75.50 317 ILE A N 1
ATOM 2475 C CA . ILE A 1 317 ? -7.270 -21.542 -7.278 1.00 75.50 317 ILE A CA 1
ATOM 2476 C C . ILE A 1 317 ? -8.411 -22.166 -8.102 1.00 75.50 317 ILE A C 1
ATOM 2478 O O . ILE A 1 317 ? -9.413 -22.627 -7.562 1.00 75.50 317 ILE A O 1
ATOM 2482 N N . TRP A 1 318 ? -8.271 -22.256 -9.424 1.00 80.94 318 TRP A N 1
ATOM 2483 C CA . TRP A 1 318 ? -9.278 -22.895 -10.272 1.00 80.94 318 TRP A CA 1
ATOM 2484 C C . TRP A 1 318 ? -9.496 -24.370 -9.916 1.00 80.94 318 TRP A C 1
ATOM 2486 O O . TRP A 1 318 ? -10.635 -24.844 -9.891 1.00 80.94 318 TRP A O 1
ATOM 2496 N N . ARG A 1 319 ? -8.412 -25.105 -9.637 1.00 78.56 319 ARG A N 1
ATOM 2497 C CA . ARG A 1 319 ? -8.467 -26.528 -9.267 1.00 78.56 319 ARG A CA 1
ATOM 2498 C C . ARG A 1 319 ? -9.146 -26.748 -7.916 1.00 78.56 319 ARG A C 1
ATOM 2500 O O . ARG A 1 319 ? -9.859 -27.738 -7.763 1.00 78.56 319 ARG A O 1
ATOM 2507 N N . THR A 1 320 ? -8.993 -25.825 -6.968 1.00 68.94 320 THR A N 1
ATOM 2508 C CA . THR A 1 320 ? -9.629 -25.933 -5.644 1.00 68.94 320 THR A CA 1
ATOM 2509 C C . THR A 1 320 ? -11.131 -25.642 -5.687 1.00 68.94 320 THR A C 1
ATOM 2511 O O . THR A 1 320 ? -11.887 -26.251 -4.939 1.00 68.94 320 THR A O 1
ATOM 2514 N N . LEU A 1 321 ? -11.612 -24.840 -6.647 1.00 67.50 321 LEU A N 1
ATOM 2515 C CA . LEU A 1 321 ? -13.050 -24.628 -6.901 1.00 67.50 321 LEU A CA 1
ATOM 2516 C C . LEU A 1 321 ? -13.778 -25.853 -7.502 1.00 67.50 321 LEU A C 1
ATOM 2518 O O . LEU A 1 321 ? -14.943 -25.755 -7.895 1.00 67.50 321 LEU A O 1
ATOM 2522 N N . GLY A 1 322 ? -13.090 -26.980 -7.704 1.00 53.22 322 GLY A N 1
ATOM 2523 C CA . GLY A 1 322 ? -13.637 -28.203 -8.297 1.00 53.22 322 GLY A CA 1
ATOM 2524 C C . GLY A 1 322 ? -13.839 -29.366 -7.335 1.00 53.22 322 GLY A C 1
ATOM 2525 O O . GLY A 1 322 ? -14.406 -30.368 -7.761 1.00 53.22 322 GLY A O 1
ATOM 2526 N N . VAL A 1 323 ? -13.404 -29.253 -6.077 1.00 51.41 323 VAL A N 1
ATOM 2527 C CA . VAL A 1 323 ? -13.548 -30.327 -5.088 1.00 51.41 323 VAL A CA 1
ATOM 2528 C C . VAL A 1 323 ? -14.938 -30.216 -4.446 1.00 51.41 323 VAL A C 1
ATOM 2530 O O . VAL A 1 323 ? -15.201 -29.227 -3.763 1.00 51.41 323 VAL A O 1
ATOM 2533 N N . PRO A 1 324 ? -15.866 -31.162 -4.684 1.00 41.91 324 PRO A N 1
ATOM 2534 C CA . PRO A 1 324 ? -17.139 -31.170 -3.974 1.00 41.91 324 PRO A CA 1
ATOM 2535 C C . PRO A 1 324 ? -16.905 -31.429 -2.479 1.00 41.91 324 PRO A C 1
ATOM 2537 O O . PRO A 1 324 ? -16.074 -32.265 -2.129 1.00 41.91 324 PRO A O 1
ATOM 2540 N N . GLU A 1 325 ? -17.682 -30.765 -1.616 1.00 44.94 325 GLU A N 1
ATOM 2541 C CA . GLU A 1 325 ? -17.842 -31.064 -0.182 1.00 44.94 325 GLU A CA 1
ATOM 2542 C C . GLU A 1 325 ? -18.424 -32.476 0.021 1.00 44.94 325 GLU A C 1
ATOM 2544 O O . GLU A 1 325 ? -19.565 -32.675 0.433 1.00 44.94 325 GLU A O 1
ATOM 2549 N N . ARG A 1 326 ? -17.666 -33.511 -0.318 1.00 41.41 326 ARG A N 1
ATOM 2550 C CA . ARG A 1 326 ? -17.939 -34.871 0.124 1.00 41.41 326 ARG A CA 1
ATOM 2551 C C . ARG A 1 326 ? -16.758 -35.271 0.969 1.00 41.41 326 ARG A C 1
ATOM 2553 O O . ARG A 1 326 ? -15.750 -35.647 0.397 1.00 41.41 326 ARG A O 1
ATOM 2560 N N . LEU A 1 327 ? -16.898 -35.101 2.282 1.00 44.88 327 LEU A N 1
ATOM 2561 C CA . LEU A 1 327 ? -16.340 -35.931 3.361 1.00 44.88 327 LEU A CA 1
ATOM 2562 C C . LEU A 1 327 ? -16.646 -35.263 4.726 1.00 44.88 327 LEU A C 1
ATOM 2564 O O . LEU A 1 327 ? -15.751 -35.003 5.516 1.00 44.88 327 LEU A O 1
ATOM 2568 N N . VAL A 1 328 ? -17.923 -34.953 4.998 1.00 37.97 328 VAL A N 1
ATOM 2569 C CA . VAL A 1 328 ? -18.399 -34.577 6.358 1.00 37.97 328 VAL A CA 1
ATOM 2570 C C . VAL A 1 328 ? -19.585 -35.458 6.797 1.00 37.97 328 VAL A C 1
ATOM 2572 O O . VAL A 1 328 ? -20.277 -35.184 7.764 1.00 37.97 328 VAL A O 1
ATOM 2575 N N . THR A 1 329 ? -19.843 -36.565 6.097 1.00 39.34 329 THR A N 1
ATOM 2576 C CA . THR A 1 329 ? -20.827 -37.568 6.539 1.00 39.34 329 THR A CA 1
ATOM 2577 C C . THR A 1 329 ? -20.278 -38.976 6.336 1.00 39.34 329 THR A C 1
ATOM 2579 O O . THR A 1 329 ? -20.627 -39.664 5.380 1.00 39.34 329 THR A O 1
ATOM 2582 N N . ALA A 1 330 ? -19.377 -39.382 7.227 1.00 33.44 330 ALA A N 1
ATOM 2583 C CA . ALA A 1 330 ? -19.125 -40.776 7.582 1.00 33.44 330 ALA A CA 1
ATOM 2584 C C . ALA A 1 330 ? -18.535 -40.815 8.991 1.00 33.44 330 ALA A C 1
ATOM 2586 O O . ALA A 1 330 ? -17.609 -40.014 9.243 1.00 33.44 330 ALA A O 1
#

Foldseek 3Di:
DDPVLVVLLVLLLVLEDPVCSVVVSVVSVVQLVVQLVVVVVVPDDNVVSNVVSSVVCPDSNVNSQVVDPDHPDLADPLCVLVLVVLCVPVLVVLLVVLQVVLVVLCVQFDPPDDVVVSCVLSVVVSVVSVCCVNVVSSVVSSVCRVPPDPVVSNLNSCLRDPPDDPCVVPDPPPFLSCLLSVLVSLLVVLVVVLCQQQQWPVSSVNCVLPVRGGFFAPVCVVPLNVVVVVLSVVSNVLSVVCSVVSDDDPVSLVVNLVSLVVQLVSVLCCLVPHDGGHVSSCVVRHPPDPPSVVVSVVSNCVSVVVSVVSVVVSVVSNVVVPDDPPDPPD